Protein 1SUY (pdb70)

InterPro domains:
  IPR011006 CheY-like superfamily [SSF52172] (5-132)
  IPR011648 Circadian clock oscillator protein KaiA [SM01247] (7-282)
  IPR017944 KaiA/RbsU helical domain superfamily [G3DSA:1.10.1240.30] (167-283)
  IPR017944 KaiA/RbsU helical domain superfamily [SSF101215] (177-282)
  IPR020844 Circadian clock protein KaiA, N-terminal [PS51430] (3-163)
  IPR020856 Circadian clock oscillator protein KaiA, C-terminal [PF07688] (161-282)
  IPR020856 Circadian clock oscillator protein KaiA, C-terminal [PS51431] (173-281)

Organism: Thermosynechococcus vestitus (strain NIES-2133 / IAM M-273 / BP-1) (NCBI:txid197221)

Foldseek 3Di:
DPVPDDVVVLVVLVVVLLVLLVVLLVCLVPPPDPSVCSLVVNLVCCVVSVNDCVCLVVSLVVVLVVLVVCCVVVVNPNVSSVSSVVSSVVSCVVSVVVVVVVDDDDD/DPVPDDVVVLVVLVVVLLVLLVVLLVCLVPPPDPSVCSLVVNLVCCVVSVNDCVCLVVSLVVVLVVLVVCCVVVVNPNVSSVSSVVSSVVSCVVSVVVVVVVDDDDD/DPPCPDDPPPPDDDADDVGDDCVVVVPPVPPDDD/DPPCPDDPPPPDDDADDVGDDCVVVVPPVPPDDD

Radius of gyration: 19.34 Å; Cα contacts (8 Å, |Δi|>4): 304; chains: 4; bounding box: 56×51×42 Å

Structure (mmCIF, N/CA/C/O backbone):
data_1SUY
#
_entry.id   1SUY
#
loop_
_entity.id
_entity.type
_entity.pdbx_description
1 polymer 'circadian clock protein KaiA'
2 polymer 'circadian clock protein KaiC'
#
loop_
_atom_site.group_PDB
_atom_site.id
_atom_site.type_symbol
_atom_site.label_atom_id
_atom_site.label_alt_id
_atom_site.label_comp_id
_atom_site.label_asym_id
_atom_site.label_entity_id
_atom_site.label_seq_id
_atom_site.pdbx_PDB_ins_code
_atom_site.Cartn_x
_atom_site.Cartn_y
_atom_site.Cartn_z
_atom_site.occupancy
_atom_site.B_iso_or_equiv
_atom_site.auth_seq_id
_atom_site.auth_comp_id
_atom_site.auth_asym_id
_atom_site.auth_atom_id
_atom_site.pdbx_PDB_model_num
ATOM 1 N N . ALA A 1 1 ? -20.690 23.627 12.736 1.00 7.66 1 ALA A N 1
ATOM 2 C CA . ALA A 1 1 ? -21.630 22.849 11.888 1.00 6.96 1 ALA A CA 1
ATOM 3 C C . ALA A 1 1 ? -21.269 23.058 10.430 1.00 6.23 1 ALA A C 1
ATOM 4 O O . ALA A 1 1 ? -21.799 23.952 9.772 1.00 6.51 1 ALA A O 1
ATOM 13 N N . MET A 1 2 ? -20.381 22.216 9.925 1.00 5.46 2 MET A N 1
ATOM 14 C CA . MET A 1 2 ? -19.979 22.309 8.531 1.00 4.95 2 MET A CA 1
ATOM 15 C C . MET A 1 2 ? -21.191 22.683 7.698 1.00 4.34 2 MET A C 1
ATOM 16 O O . MET A 1 2 ? -22.310 22.308 8.039 1.00 4.39 2 MET A O 1
ATOM 30 N N . ALA A 1 3 ? -21.001 23.415 6.609 1.00 4.17 3 ALA A N 1
ATOM 31 C CA . ALA A 1 3 ? -22.158 23.776 5.811 1.00 4.01 3 ALA A CA 1
ATOM 32 C C . ALA A 1 3 ? -23.060 22.555 5.698 1.00 3.66 3 ALA A C 1
ATOM 33 O O . ALA A 1 3 ? -22.961 21.776 4.751 1.00 3.73 3 ALA A O 1
ATOM 40 N N . ARG A 1 4 ? -23.930 22.389 6.687 1.00 3.66 4 ARG A N 1
ATOM 41 C CA . ARG A 1 4 ? -24.840 21.254 6.717 1.00 3.83 4 ARG A CA 1
ATOM 42 C C . ARG A 1 4 ? -24.082 19.926 6.594 1.00 3.35 4 ARG A C 1
ATOM 43 O O . ARG A 1 4 ? -24.674 18.911 6.235 1.00 3.58 4 ARG A O 1
ATOM 64 N N . MET A 1 5 ? -22.779 19.930 6.901 1.00 3.01 5 MET A N 1
ATOM 65 C CA . MET A 1 5 ? -21.988 18.697 6.817 1.00 2.81 5 MET A CA 1
ATOM 66 C C . MET A 1 5 ? -22.188 17.855 8.079 1.00 2.37 5 MET A C 1
ATOM 67 O O . MET A 1 5 ? -21.430 17.982 9.041 1.00 2.42 5 MET A O 1
ATOM 81 N N . SER A 1 6 ? -23.195 16.984 8.073 1.00 2.10 6 SER A N 1
ATOM 82 C CA . SER A 1 6 ? -23.440 16.130 9.233 1.00 1.76 6 SER A CA 1
ATOM 83 C C . SER A 1 6 ? -22.576 14.878 9.137 1.00 1.45 6 SER A C 1
ATOM 84 O O . SER A 1 6 ? -21.975 14.610 8.098 1.00 1.52 6 SER A O 1
ATOM 92 N N . PRO A 1 7 ? -22.492 14.120 10.193 1.00 1.27 7 PRO A N 1
ATOM 93 C CA . PRO A 1 7 ? -21.668 12.882 10.215 1.00 1.11 7 PRO A CA 1
ATOM 94 C C . PRO A 1 7 ? -22.241 11.807 9.303 1.00 0.96 7 PRO A C 1
ATOM 95 O O . PRO A 1 7 ? -21.577 10.816 8.999 1.00 0.89 7 PRO A O 1
ATOM 106 N N . ALA A 1 8 ? -23.475 12.015 8.863 1.00 0.95 8 ALA A N 1
ATOM 107 C CA . ALA A 1 8 ? -24.125 11.062 7.977 1.00 0.84 8 ALA A CA 1
ATOM 108 C C . ALA A 1 8 ? -23.511 11.138 6.584 1.00 0.75 8 ALA A C 1
ATOM 109 O O . ALA A 1 8 ? -23.039 10.135 6.050 1.00 0.66 8 ALA A O 1
ATOM 116 N N . ASP A 1 9 ? -23.512 12.336 6.002 1.00 0.78 9 ASP A N 1
ATOM 117 C CA . ASP A 1 9 ? -22.944 12.519 4.672 1.00 0.73 9 ASP A CA 1
ATOM 118 C C . ASP A 1 9 ? -21.593 11.824 4.588 1.00 0.64 9 ASP A C 1
ATOM 119 O O . ASP A 1 9 ? -21.311 11.108 3.628 1.00 0.56 9 ASP A O 1
ATOM 128 N N . LYS A 1 10 ? -20.767 12.027 5.609 1.00 0.67 10 LYS A N 1
ATOM 129 C CA . LYS A 1 10 ? -19.457 11.397 5.642 1.00 0.62 10 LYS A CA 1
ATOM 130 C C . LYS A 1 10 ? -19.621 9.886 5.594 1.00 0.55 10 LYS A C 1
ATOM 131 O O . LYS A 1 10 ? -18.948 9.201 4.823 1.00 0.48 10 LYS A O 1
ATOM 150 N N . ARG A 1 11 ? -20.539 9.370 6.407 1.00 0.59 11 ARG A N 1
ATOM 151 C CA . ARG A 1 11 ? -20.794 7.940 6.420 1.00 0.55 11 ARG A CA 1
ATOM 152 C C . ARG A 1 11 ? -21.294 7.513 5.049 1.00 0.48 11 ARG A C 1
ATOM 153 O O . ARG A 1 11 ? -20.922 6.457 4.539 1.00 0.43 11 ARG A O 1
ATOM 174 N N . LYS A 1 12 ? -22.120 8.362 4.440 1.00 0.50 12 LYS A N 1
ATOM 175 C CA . LYS A 1 12 ? -22.631 8.072 3.111 1.00 0.46 12 LYS A CA 1
ATOM 176 C C . LYS A 1 12 ? -21.446 7.914 2.174 1.00 0.40 12 LYS A C 1
ATOM 177 O O . LYS A 1 12 ? -21.374 6.970 1.388 1.00 0.38 12 LYS A O 1
ATOM 196 N N . LEU A 1 13 ? -20.493 8.832 2.303 1.00 0.41 13 LEU A N 1
ATOM 197 C CA . LEU A 1 13 ? -19.283 8.774 1.503 1.00 0.37 13 LEU A CA 1
ATOM 198 C C . LEU A 1 13 ? -18.599 7.444 1.762 1.00 0.33 13 LEU A C 1
ATOM 199 O O . LEU A 1 13 ? -18.243 6.719 0.835 1.00 0.31 13 LEU A O 1
ATOM 215 N N . LEU A 1 14 ? -18.445 7.125 3.044 1.00 0.35 14 LEU A N 1
ATOM 216 C CA . LEU A 1 14 ? -17.833 5.872 3.444 1.00 0.36 14 LEU A CA 1
ATOM 217 C C . LEU A 1 14 ? -18.602 4.718 2.822 1.00 0.34 14 LEU A C 1
ATOM 218 O O . LEU A 1 14 ? -18.017 3.779 2.282 1.00 0.34 14 LEU A O 1
ATOM 234 N N . ASP A 1 15 ? -19.924 4.814 2.894 1.00 0.34 15 ASP A N 1
ATOM 235 C CA . ASP A 1 15 ? -20.793 3.795 2.329 1.00 0.33 15 ASP A CA 1
ATOM 236 C C . ASP A 1 15 ? -20.519 3.647 0.838 1.00 0.29 15 ASP A C 1
ATOM 237 O O . ASP A 1 15 ? -20.520 2.541 0.298 1.00 0.29 15 ASP A O 1
ATOM 246 N N . GLU A 1 16 ? -20.284 4.778 0.182 1.00 0.28 16 GLU A N 1
ATOM 247 C CA . GLU A 1 16 ? -20.007 4.778 -1.247 1.00 0.29 16 GLU A CA 1
ATOM 248 C C . GLU A 1 16 ? -18.558 4.377 -1.501 1.00 0.26 16 GLU A C 1
ATOM 249 O O . GLU A 1 16 ? -18.277 3.561 -2.380 1.00 0.27 16 GLU A O 1
ATOM 261 N N . LEU A 1 17 ? -17.642 4.932 -0.711 1.00 0.26 17 LEU A N 1
ATOM 262 C CA . LEU A 1 17 ? -16.234 4.598 -0.850 1.00 0.28 17 LEU A CA 1
ATOM 263 C C . LEU A 1 17 ? -16.057 3.103 -0.635 1.00 0.26 17 LEU A C 1
ATOM 264 O O . LEU A 1 17 ? -15.237 2.455 -1.285 1.00 0.27 17 LEU A O 1
ATOM 280 N N . ARG A 1 18 ? -16.857 2.567 0.280 1.00 0.26 18 ARG A N 1
ATOM 281 C CA . ARG A 1 18 ? -16.823 1.146 0.587 1.00 0.27 18 ARG A CA 1
ATOM 282 C C . ARG A 1 18 ? -17.192 0.343 -0.655 1.00 0.23 18 ARG A C 1
ATOM 283 O O . ARG A 1 18 ? -16.450 -0.542 -1.083 1.00 0.24 18 ARG A O 1
ATOM 304 N N . SER A 1 19 ? -18.343 0.671 -1.237 1.00 0.21 19 SER A N 1
ATOM 305 C CA . SER A 1 19 ? -18.806 -0.010 -2.439 1.00 0.20 19 SER A CA 1
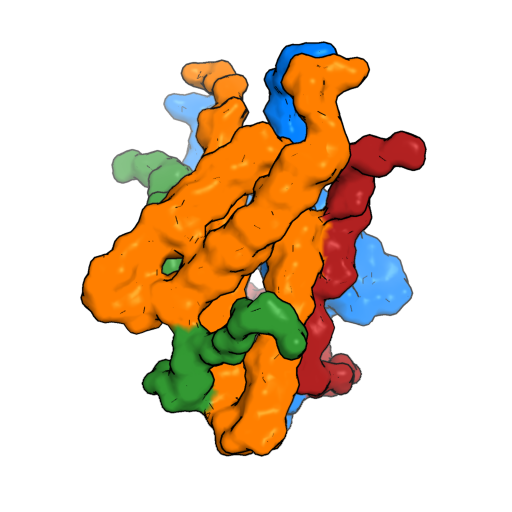ATOM 306 C C . SER A 1 19 ? -17.899 0.331 -3.615 1.00 0.19 19 SER A C 1
ATOM 307 O O . SER A 1 19 ? -17.524 -0.545 -4.395 1.00 0.19 19 SER A O 1
ATOM 315 N N . ILE A 1 20 ? -17.539 1.608 -3.733 1.00 0.21 20 ILE A N 1
ATOM 316 C CA . ILE A 1 20 ? -16.664 2.038 -4.816 1.00 0.23 20 ILE A CA 1
ATOM 317 C C . ILE A 1 20 ? -15.356 1.263 -4.754 1.00 0.23 20 ILE A C 1
ATOM 318 O O . ILE A 1 20 ? -14.936 0.660 -5.742 1.00 0.25 20 ILE A O 1
ATOM 334 N N . TYR A 1 21 ? -14.730 1.249 -3.579 1.00 0.22 21 TYR A N 1
ATOM 335 C CA . TYR A 1 21 ? -13.494 0.501 -3.409 1.00 0.24 21 TYR A CA 1
ATOM 336 C C . TYR A 1 21 ? -13.732 -0.926 -3.862 1.00 0.22 21 TYR A C 1
ATOM 337 O O . TYR A 1 21 ? -12.998 -1.475 -4.683 1.00 0.24 21 TYR A O 1
ATOM 355 N N . ARG A 1 22 ? -14.793 -1.504 -3.321 1.00 0.19 22 ARG A N 1
ATOM 356 C CA . ARG A 1 22 ? -15.184 -2.862 -3.657 1.00 0.18 22 ARG A CA 1
ATOM 357 C C . ARG A 1 22 ? -15.303 -3.020 -5.171 1.00 0.18 22 ARG A C 1
ATOM 358 O O . ARG A 1 22 ? -14.741 -3.947 -5.756 1.00 0.20 22 ARG A O 1
ATOM 379 N N . THR A 1 23 ? -16.037 -2.105 -5.797 1.00 0.18 23 THR A N 1
ATOM 380 C CA . THR A 1 23 ? -16.225 -2.143 -7.244 1.00 0.19 23 THR A CA 1
ATOM 381 C C . THR A 1 23 ? -14.876 -2.142 -7.955 1.00 0.21 23 THR A C 1
ATOM 382 O O . THR A 1 23 ? -14.679 -2.865 -8.932 1.00 0.22 23 THR A O 1
ATOM 393 N N . ILE A 1 24 ? -13.952 -1.328 -7.458 1.00 0.22 24 ILE A N 1
ATOM 394 C CA . ILE A 1 24 ? -12.624 -1.243 -8.053 1.00 0.25 24 ILE A CA 1
ATOM 395 C C . ILE A 1 24 ? -11.983 -2.626 -8.110 1.00 0.27 24 ILE A C 1
ATOM 396 O O . ILE A 1 24 ? -11.323 -2.980 -9.087 1.00 0.30 24 ILE A O 1
ATOM 412 N N . VAL A 1 25 ? -12.181 -3.399 -7.047 1.00 0.26 25 VAL A N 1
ATOM 413 C CA . VAL A 1 25 ? -11.620 -4.742 -6.965 1.00 0.28 25 VAL A CA 1
ATOM 414 C C . VAL A 1 25 ? -12.256 -5.668 -7.998 1.00 0.28 25 VAL A C 1
ATOM 415 O O . VAL A 1 25 ? -11.557 -6.367 -8.732 1.00 0.29 25 VAL A O 1
ATOM 428 N N . LEU A 1 26 ? -13.583 -5.678 -8.039 1.00 0.27 26 LEU A N 1
ATOM 429 C CA . LEU A 1 26 ? -14.306 -6.531 -8.972 1.00 0.29 26 LEU A CA 1
ATOM 430 C C . LEU A 1 26 ? -13.916 -6.227 -10.417 1.00 0.28 26 LEU A C 1
ATOM 431 O O . LEU A 1 26 ? -13.810 -7.134 -11.242 1.00 0.30 26 LEU A O 1
ATOM 447 N N . GLU A 1 27 ? -13.721 -4.948 -10.721 1.00 0.28 27 GLU A N 1
ATOM 448 C CA . GLU A 1 27 ? -13.367 -4.543 -12.073 1.00 0.29 27 GLU A CA 1
ATOM 449 C C . GLU A 1 27 ? -11.856 -4.565 -12.288 1.00 0.30 27 GLU A 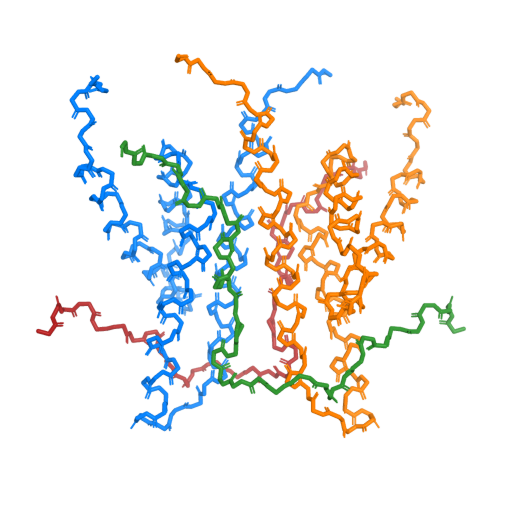C 1
ATOM 450 O O . GLU A 1 27 ? -11.383 -4.379 -13.408 1.00 0.31 27 GLU A O 1
ATOM 462 N N . TYR A 1 28 ? -11.102 -4.796 -11.220 1.00 0.31 28 TYR A N 1
ATOM 463 C CA . TYR A 1 28 ? -9.650 -4.839 -11.336 1.00 0.34 28 TYR A CA 1
ATOM 464 C C . TYR A 1 28 ? -9.239 -5.786 -12.457 1.00 0.36 28 TYR A C 1
ATOM 465 O O . TYR A 1 28 ? -8.226 -5.576 -13.123 1.00 0.39 28 TYR A O 1
ATOM 483 N N . PHE A 1 29 ? -10.033 -6.833 -12.655 1.00 0.36 29 PHE A N 1
ATOM 484 C CA . PHE A 1 29 ? -9.749 -7.811 -13.689 1.00 0.40 29 PHE A CA 1
ATOM 485 C C . PHE A 1 29 ? -10.729 -7.667 -14.849 1.00 0.41 29 PHE A C 1
ATOM 486 O O . PHE A 1 29 ? -10.874 -8.575 -15.667 1.00 0.47 29 PHE A O 1
ATOM 503 N N . ASN A 1 30 ? -11.400 -6.522 -14.912 1.00 0.37 30 ASN A N 1
ATOM 504 C CA . ASN A 1 30 ? -12.365 -6.272 -15.976 1.00 0.39 30 ASN A CA 1
ATOM 505 C C . ASN A 1 30 ? -11.691 -6.344 -17.342 1.00 0.42 30 ASN A C 1
ATOM 506 O O . ASN A 1 30 ? -10.505 -6.041 -17.477 1.00 0.46 30 ASN A O 1
ATOM 517 N N . THR A 1 31 ? -12.454 -6.749 -18.352 1.00 0.48 31 THR A N 1
ATOM 518 C CA . THR A 1 31 ? -11.920 -6.859 -19.704 1.00 0.54 31 THR A CA 1
ATOM 519 C C . THR A 1 31 ? -12.119 -5.558 -20.472 1.00 0.52 31 THR A C 1
ATOM 520 O O . THR A 1 31 ? -11.383 -5.265 -21.414 1.00 0.58 31 THR A O 1
ATOM 531 N N . ASP A 1 32 ? -13.119 -4.781 -20.069 1.00 0.51 32 ASP A N 1
ATOM 532 C CA . ASP A 1 32 ? -13.399 -3.516 -20.737 1.00 0.56 32 ASP A CA 1
ATOM 533 C C . ASP A 1 32 ? -13.721 -2.421 -19.723 1.00 0.48 32 ASP A C 1
ATOM 534 O O . ASP A 1 32 ? -13.763 -1.240 -20.066 1.00 0.61 32 ASP A O 1
ATOM 543 N N . ALA A 1 33 ? -13.953 -2.819 -18.476 1.00 0.47 33 ALA A N 1
ATOM 544 C CA . ALA A 1 33 ? -14.275 -1.856 -17.427 1.00 0.45 33 ALA A CA 1
ATOM 545 C C . ALA A 1 33 ? -13.089 -0.937 -17.152 1.00 0.55 33 ALA A C 1
ATOM 546 O O . ALA A 1 33 ? -11.980 -1.401 -16.888 1.00 1.17 33 ALA A O 1
ATOM 553 N N . LYS A 1 34 ? -13.334 0.368 -17.208 1.00 0.47 34 LYS A N 1
ATOM 554 C CA . LYS A 1 34 ? -12.281 1.345 -16.956 1.00 0.42 34 LYS A CA 1
ATOM 555 C C . LYS A 1 34 ? -12.097 1.541 -15.455 1.00 0.38 34 LYS A C 1
ATOM 556 O O . LYS A 1 34 ? -12.461 2.581 -14.906 1.00 0.42 34 LYS A O 1
ATOM 575 N N . VAL A 1 35 ? -11.540 0.530 -14.797 1.00 0.35 35 VAL A N 1
ATOM 576 C CA . VAL A 1 35 ? -11.323 0.594 -13.357 1.00 0.32 35 VAL A CA 1
ATOM 577 C C . VAL A 1 35 ? -10.865 1.990 -12.957 1.00 0.30 35 VAL A C 1
ATOM 578 O O . VAL A 1 35 ? -1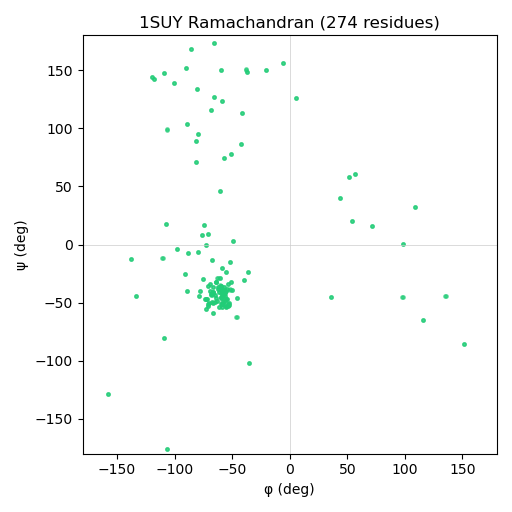1.151 2.458 -11.856 1.00 0.29 35 VAL A O 1
ATOM 591 N N . ASN A 1 36 ? -10.155 2.651 -13.864 1.00 0.33 36 ASN A N 1
ATOM 592 C CA . ASN A 1 36 ? -9.665 3.995 -13.597 1.00 0.33 36 ASN A CA 1
ATOM 593 C C . ASN A 1 36 ? -10.805 4.873 -13.097 1.00 0.30 36 ASN A C 1
ATOM 594 O O . ASN A 1 36 ? -10.625 5.687 -12.191 1.00 0.29 36 ASN A O 1
ATOM 605 N N . GLU A 1 37 ? -11.985 4.687 -13.682 1.00 0.30 37 GLU A N 1
ATOM 606 C CA . GLU A 1 37 ? -13.152 5.455 -13.272 1.00 0.29 37 GLU A CA 1
ATOM 607 C C . GLU A 1 37 ? -13.476 5.148 -11.816 1.00 0.26 37 GLU A C 1
ATOM 608 O O . GLU A 1 37 ? -13.874 6.030 -11.056 1.00 0.26 37 GLU A O 1
ATOM 620 N N . ARG A 1 38 ? -13.277 3.891 -11.433 1.00 0.25 38 ARG A N 1
ATOM 621 C CA . ARG A 1 38 ? -13.525 3.471 -10.060 1.00 0.24 38 ARG A CA 1
ATOM 622 C C . ARG A 1 38 ? -12.450 4.051 -9.153 1.00 0.24 38 ARG A C 1
ATOM 623 O O . ARG A 1 38 ? -12.742 4.617 -8.100 1.00 0.25 38 ARG A O 1
ATOM 644 N N . ILE A 1 39 ? -11.203 3.912 -9.586 1.00 0.24 39 ILE A N 1
ATOM 645 C CA . ILE A 1 39 ? -10.070 4.427 -8.832 1.00 0.25 39 ILE A CA 1
ATOM 646 C C . ILE A 1 39 ? -10.107 5.949 -8.811 1.00 0.26 39 ILE A C 1
ATOM 647 O O . ILE A 1 39 ? -9.774 6.575 -7.804 1.00 0.26 39 ILE A O 1
ATOM 663 N N . ASP A 1 40 ? -10.532 6.537 -9.923 1.00 0.27 40 ASP A N 1
ATOM 664 C CA . ASP A 1 40 ? -10.631 7.987 -10.016 1.00 0.29 40 ASP A CA 1
ATOM 665 C C . ASP A 1 40 ? -11.753 8.485 -9.112 1.00 0.29 40 ASP A C 1
ATOM 666 O O . ASP A 1 40 ? -11.620 9.509 -8.443 1.00 0.30 40 ASP A O 1
ATOM 675 N N . GLU A 1 41 ? -12.857 7.741 -9.091 1.00 0.28 41 GLU A N 1
ATOM 676 C CA . GLU A 1 41 ? -13.996 8.104 -8.256 1.00 0.28 41 GLU A CA 1
ATOM 677 C C . GLU A 1 41 ? -13.609 8.012 -6.786 1.00 0.27 41 GLU A C 1
ATOM 678 O O . GLU A 1 41 ? -13.839 8.940 -6.011 1.00 0.29 41 GLU A O 1
ATOM 690 N N . PHE A 1 42 ? -13.009 6.885 -6.414 1.00 0.25 42 PHE A N 1
ATOM 691 C CA . PHE A 1 42 ? -12.578 6.676 -5.038 1.00 0.25 42 PHE A CA 1
ATOM 692 C C . PHE A 1 42 ? -11.512 7.700 -4.668 1.00 0.26 42 PHE A C 1
ATOM 693 O O . PHE A 1 42 ? -11.590 8.347 -3.624 1.00 0.27 42 PHE A O 1
ATOM 710 N N . VAL A 1 43 ? -10.518 7.840 -5.538 1.00 0.26 43 VAL A N 1
ATOM 711 C CA . VAL A 1 43 ? -9.434 8.790 -5.306 1.00 0.28 43 VAL A CA 1
ATOM 712 C C . VAL A 1 43 ? -9.980 10.200 -5.091 1.00 0.29 43 VAL A C 1
ATOM 713 O O . VAL A 1 43 ? -9.662 10.857 -4.100 1.00 0.31 43 VAL A O 1
ATOM 726 N N . SER A 1 44 ? -10.791 10.661 -6.037 1.00 0.30 44 SER A N 1
ATOM 727 C CA . SER A 1 44 ? -11.368 12.000 -5.962 1.00 0.34 44 SER A CA 1
ATOM 728 C C . SER A 1 44 ? -12.125 12.210 -4.653 1.00 0.32 44 SER A C 1
ATOM 729 O O . SER A 1 44 ? -11.885 13.182 -3.937 1.00 0.34 44 SER A O 1
ATOM 737 N N . LYS A 1 45 ? -13.051 11.306 -4.353 1.00 0.31 45 LYS A N 1
ATOM 738 C CA . LYS A 1 45 ? -13.847 11.419 -3.135 1.00 0.31 45 LYS A CA 1
ATOM 739 C C . LYS A 1 45 ? -12.978 11.272 -1.888 1.00 0.30 45 LYS A C 1
ATOM 740 O O . LYS A 1 45 ? -13.132 12.025 -0.927 1.00 0.32 45 LYS A O 1
ATOM 759 N N . ALA A 1 46 ? -12.067 10.304 -1.905 1.00 0.29 46 ALA A N 1
ATOM 760 C CA . ALA A 1 46 ? -11.189 10.085 -0.760 1.00 0.31 46 ALA A CA 1
ATOM 761 C C . ALA A 1 46 ? -10.460 11.376 -0.402 1.00 0.30 46 ALA A C 1
ATOM 762 O O . ALA A 1 46 ? -10.397 11.764 0.765 1.00 0.35 46 ALA A O 1
ATOM 769 N N . PHE A 1 47 ? -9.920 12.039 -1.417 1.00 0.28 47 PHE A N 1
ATOM 770 C CA . PHE A 1 47 ? -9.205 13.292 -1.210 1.00 0.31 47 PHE A CA 1
ATOM 771 C C . PHE A 1 47 ? -10.168 14.370 -0.731 1.00 0.32 47 PHE A C 1
ATOM 772 O O . PHE A 1 47 ? -9.996 14.947 0.344 1.00 0.36 47 PHE A O 1
ATOM 789 N N . PHE A 1 48 ? -11.177 14.633 -1.548 1.00 0.32 48 PHE A N 1
ATOM 790 C CA . PHE A 1 48 ? -12.179 15.644 -1.231 1.00 0.36 48 PHE A CA 1
ATOM 791 C C . PHE A 1 48 ? -12.830 15.375 0.125 1.00 0.35 48 PHE A C 1
ATOM 792 O O . PHE A 1 48 ? -12.983 16.286 0.940 1.00 0.41 48 PHE A O 1
ATOM 809 N N . ALA A 1 49 ? -13.224 14.127 0.356 1.00 0.32 49 ALA A N 1
ATOM 810 C CA . ALA A 1 49 ? -13.871 13.761 1.613 1.00 0.36 49 ALA A CA 1
ATOM 811 C C . ALA A 1 49 ? -12.862 13.705 2.756 1.00 0.40 49 ALA A C 1
ATOM 812 O O . ALA A 1 49 ? -13.141 13.137 3.812 1.00 0.47 49 ALA A O 1
ATOM 819 N N . ASP A 1 50 ? -11.693 14.299 2.545 1.00 0.41 50 ASP A N 1
ATOM 820 C CA . ASP A 1 50 ? -10.660 14.307 3.574 1.00 0.49 50 ASP A CA 1
ATOM 821 C C . ASP A 1 50 ? -10.532 12.929 4.215 1.00 0.46 50 ASP A C 1
ATOM 822 O O . ASP A 1 50 ? -10.361 12.812 5.428 1.00 0.57 50 ASP A O 1
ATOM 831 N N . ILE A 1 51 ? -10.616 11.889 3.393 1.00 0.34 51 ILE A N 1
ATOM 832 C CA . ILE A 1 51 ? -10.510 10.523 3.891 1.00 0.34 51 ILE A CA 1
ATOM 833 C C . ILE A 1 51 ? -9.050 10.140 4.097 1.00 0.33 51 ILE A C 1
ATOM 834 O O . ILE A 1 51 ? -8.207 10.377 3.231 1.00 0.53 51 ILE A O 1
ATOM 850 N N . SER A 1 52 ? -8.758 9.544 5.247 1.00 0.29 52 SER A N 1
ATOM 851 C CA . SER A 1 52 ? -7.396 9.130 5.555 1.00 0.29 52 SER A CA 1
ATOM 852 C C . SER A 1 52 ? -7.153 7.706 5.069 1.00 0.26 52 SER A C 1
ATOM 853 O O . SER A 1 52 ? -8.081 6.902 4.986 1.00 0.25 52 SER A O 1
ATOM 861 N N . VAL A 1 53 ? -5.902 7.402 4.749 1.00 0.26 53 VAL A N 1
ATOM 862 C CA . VAL A 1 53 ? -5.551 6.070 4.273 1.00 0.24 53 VAL A CA 1
ATOM 863 C C . VAL A 1 53 ? -6.005 5.010 5.273 1.00 0.23 53 VAL A C 1
ATOM 864 O O . VAL A 1 53 ? -6.207 3.850 4.914 1.00 0.23 53 VAL A O 1
ATOM 877 N N . SER A 1 54 ? -6.165 5.418 6.529 1.00 0.26 54 SER A N 1
ATOM 878 C CA . SER A 1 54 ? -6.597 4.497 7.576 1.00 0.29 54 SER A CA 1
ATOM 879 C C . SER A 1 54 ? -7.780 3.659 7.099 1.00 0.24 54 SER A C 1
ATOM 880 O O . SER A 1 54 ? -7.685 2.435 7.005 1.00 0.23 54 SER A O 1
ATOM 888 N N . GLN A 1 55 ? -8.894 4.322 6.798 1.00 0.24 55 GLN A N 1
ATOM 889 C CA . GLN A 1 55 ? -10.080 3.617 6.332 1.00 0.22 55 GLN A CA 1
ATOM 890 C C . GLN A 1 55 ? -9.756 2.796 5.092 1.00 0.20 55 GLN A C 1
ATOM 891 O O . GLN A 1 55 ? -10.178 1.648 4.971 1.00 0.19 55 GLN A O 1
ATOM 905 N N . VAL A 1 56 ? -8.988 3.380 4.182 1.00 0.21 56 VAL A N 1
ATOM 906 C CA . VAL A 1 56 ? -8.602 2.668 2.974 1.00 0.21 56 VAL A CA 1
ATOM 907 C C . VAL A 1 56 ? -7.859 1.397 3.366 1.00 0.20 56 VAL A C 1
ATOM 908 O O . VAL A 1 56 ? -8.072 0.328 2.791 1.00 0.20 56 VAL A O 1
ATOM 921 N N . LEU A 1 57 ? -6.997 1.530 4.369 1.00 0.21 57 LEU A N 1
ATOM 922 C CA . LEU A 1 57 ? -6.223 0.401 4.867 1.00 0.21 57 LEU A CA 1
ATOM 923 C C . LEU A 1 57 ? -7.118 -0.547 5.661 1.00 0.20 57 LEU A C 1
ATOM 924 O O . LEU A 1 57 ? -7.076 -1.766 5.474 1.00 0.21 57 LEU A O 1
ATOM 940 N N . GLU A 1 58 ? -7.924 0.021 6.554 1.00 0.20 58 GLU A N 1
ATOM 941 C CA . GLU A 1 58 ? -8.818 -0.782 7.381 1.00 0.21 58 GLU A CA 1
ATOM 942 C C . GLU A 1 58 ? -9.949 -1.384 6.549 1.00 0.20 58 GLU A C 1
ATOM 943 O O . GLU A 1 58 ? -10.202 -2.587 6.617 1.00 0.21 58 GLU A O 1
ATOM 955 N N . ILE A 1 59 ? -10.629 -0.548 5.766 1.00 0.20 59 ILE A N 1
ATOM 956 C CA . ILE A 1 59 ? -11.727 -1.034 4.936 1.00 0.20 59 ILE A CA 1
ATOM 957 C C . ILE A 1 59 ? -11.245 -2.183 4.057 1.00 0.21 59 ILE A C 1
ATOM 958 O O . ILE A 1 59 ? -11.969 -3.152 3.830 1.00 0.22 59 ILE A O 1
ATOM 974 N N . HIS A 1 60 ? -10.015 -2.065 3.567 1.00 0.23 60 HIS A N 1
ATOM 975 C CA . HIS A 1 60 ? -9.437 -3.096 2.714 1.00 0.25 60 HIS A CA 1
ATOM 976 C C . HIS A 1 60 ? -9.386 -4.441 3.438 1.00 0.24 60 HIS A C 1
ATOM 977 O O . HIS A 1 60 ? -9.830 -5.459 2.908 1.00 0.25 60 HIS A O 1
ATOM 992 N N . VAL A 1 61 ? -8.828 -4.437 4.646 1.00 0.23 61 VAL A N 1
ATOM 993 C CA . VAL A 1 61 ? -8.707 -5.666 5.431 1.00 0.23 61 VAL A CA 1
ATOM 994 C C . VAL A 1 61 ? -10.052 -6.380 5.571 1.00 0.22 61 VAL A C 1
ATOM 995 O O . VAL A 1 61 ? -10.155 -7.578 5.309 1.00 0.24 61 VAL A O 1
ATOM 1008 N N . GLU A 1 62 ? -11.072 -5.647 6.006 1.00 0.23 62 GLU A N 1
ATOM 1009 C CA . GLU A 1 62 ? -12.395 -6.236 6.200 1.00 0.24 62 GLU A CA 1
ATOM 1010 C C . GLU A 1 62 ? -12.885 -6.944 4.939 1.00 0.23 62 GLU A C 1
ATOM 1011 O O . GLU A 1 62 ? -13.272 -8.114 4.986 1.00 0.24 62 GLU A O 1
ATOM 1023 N N . LEU A 1 63 ? -12.866 -6.241 3.813 1.00 0.25 63 LEU A N 1
ATOM 1024 C CA . LEU A 1 63 ? -13.314 -6.839 2.560 1.00 0.27 63 LEU A CA 1
ATOM 1025 C C . LEU A 1 63 ? -12.442 -8.037 2.212 1.00 0.28 63 LEU A C 1
ATOM 1026 O O . LEU A 1 63 ? -12.940 -9.070 1.764 1.00 0.28 63 LEU A O 1
ATOM 1042 N N . MET A 1 64 ? -11.138 -7.899 2.433 1.00 0.34 64 MET A N 1
ATOM 1043 C CA . MET A 1 64 ? -10.214 -8.988 2.149 1.00 0.40 64 MET A CA 1
ATOM 1044 C C . MET A 1 64 ? -10.627 -10.224 2.935 1.00 0.37 64 MET A C 1
ATOM 1045 O O . MET A 1 64 ? -10.605 -11.341 2.417 1.00 0.39 64 MET A O 1
ATOM 1059 N N . ASP A 1 65 ? -11.024 -10.011 4.185 1.00 0.35 65 ASP A N 1
ATOM 1060 C CA . ASP A 1 65 ? -11.466 -11.109 5.032 1.00 0.39 65 ASP A CA 1
ATOM 1061 C C . ASP A 1 65 ? -12.710 -11.748 4.426 1.00 0.34 65 ASP A C 1
ATOM 1062 O O . ASP A 1 65 ? -12.967 -12.938 4.609 1.00 0.37 65 ASP A O 1
ATOM 1071 N N . THR A 1 66 ? -13.474 -10.937 3.701 1.00 0.29 66 THR A N 1
ATOM 1072 C CA . THR A 1 66 ? -14.694 -11.412 3.059 1.00 0.30 66 THR A CA 1
ATOM 1073 C C . THR A 1 66 ? -14.369 -12.415 1.955 1.00 0.30 66 THR A C 1
ATOM 1074 O O . THR A 1 66 ? -15.056 -13.426 1.799 1.00 0.34 66 THR A O 1
ATOM 1085 N N . PHE A 1 67 ? -13.322 -12.127 1.188 1.00 0.31 67 PHE A N 1
ATOM 1086 C CA . PHE A 1 67 ? -12.921 -13.009 0.097 1.00 0.34 67 PHE A CA 1
ATOM 1087 C C . PHE A 1 67 ? -12.263 -14.275 0.635 1.00 0.34 67 PHE A C 1
ATOM 1088 O O . PHE A 1 67 ? -12.587 -15.382 0.206 1.00 0.37 67 PHE A O 1
ATOM 1105 N N . SER A 1 68 ? -11.343 -14.108 1.579 1.00 0.35 68 SER A N 1
ATOM 1106 C CA . SER A 1 68 ? -10.655 -15.253 2.166 1.00 0.40 68 SER A CA 1
ATOM 1107 C C . SER A 1 68 ? -11.663 -16.215 2.780 1.00 0.41 68 SER A C 1
ATOM 1108 O O . SER A 1 68 ? -11.536 -17.433 2.654 1.00 0.46 68 SER A O 1
ATOM 1116 N N . LYS A 1 69 ? -12.663 -15.654 3.445 1.00 0.42 69 LYS A N 1
ATOM 1117 C CA . LYS A 1 69 ? -13.695 -16.458 4.082 1.00 0.48 69 LYS A CA 1
ATOM 1118 C C . LYS A 1 69 ? -14.422 -17.316 3.051 1.00 0.45 69 LYS A C 1
ATOM 1119 O O . LYS A 1 69 ? -14.569 -18.525 3.228 1.00 0.49 69 LYS A O 1
ATOM 1138 N N . GLN A 1 70 ? -14.877 -16.682 1.975 1.00 0.43 70 GLN A N 1
ATOM 1139 C CA . GLN A 1 70 ? -15.590 -17.398 0.924 1.00 0.47 70 GLN A CA 1
ATOM 1140 C C . GLN A 1 70 ? -14.706 -18.486 0.319 1.00 0.45 70 GLN A C 1
ATOM 1141 O O . GLN A 1 70 ? -15.150 -19.616 0.115 1.00 0.50 70 GLN A O 1
ATOM 1155 N N . LEU A 1 71 ? -13.454 -18.142 0.038 1.00 0.41 71 LEU A N 1
ATOM 1156 C CA . LEU A 1 71 ? -12.521 -19.104 -0.540 1.00 0.47 71 LEU A CA 1
ATOM 1157 C C . LEU A 1 71 ? -12.495 -20.390 0.280 1.00 0.54 71 LEU A C 1
ATOM 1158 O O . LEU A 1 71 ? -12.408 -21.487 -0.272 1.00 0.64 71 LEU A O 1
ATOM 1174 N N . LYS A 1 72 ? -12.568 -20.249 1.600 1.00 0.54 72 LYS A N 1
ATOM 1175 C CA . LYS A 1 72 ? -12.547 -21.410 2.482 1.00 0.65 72 LYS A CA 1
ATOM 1176 C C . LYS A 1 72 ? -13.853 -22.191 2.375 1.00 0.69 72 LYS A C 1
ATOM 1177 O O . LYS A 1 72 ? -13.847 -23.399 2.139 1.00 0.80 72 LYS A O 1
ATOM 1196 N N . LEU A 1 73 ? -14.969 -21.494 2.554 1.00 0.64 73 LEU A N 1
ATOM 1197 C CA . LEU A 1 73 ? -16.277 -22.128 2.480 1.00 0.73 73 LEU A CA 1
ATOM 1198 C C . LEU A 1 73 ? -16.539 -22.674 1.080 1.00 0.75 73 LEU A C 1
ATOM 1199 O O . LEU A 1 73 ? -17.221 -23.686 0.917 1.00 0.85 73 LEU A O 1
ATOM 1215 N N . GLU A 1 74 ? -15.998 -21.998 0.072 1.00 0.68 74 GLU A N 1
ATOM 1216 C CA . GLU A 1 74 ? -16.185 -22.427 -1.309 1.00 0.73 74 GLU A CA 1
ATOM 1217 C C . GLU A 1 74 ? -14.985 -23.233 -1.793 1.00 0.74 74 GLU A C 1
ATOM 1218 O O . GLU A 1 74 ? -14.982 -23.745 -2.911 1.00 0.85 74 GLU A O 1
ATOM 1230 N N . GLY A 1 75 ? -13.963 -23.337 -0.948 1.00 0.70 75 GLY A N 1
ATOM 1231 C CA . GLY A 1 75 ? -12.762 -24.079 -1.314 1.00 0.75 75 GLY A CA 1
ATOM 1232 C C . GLY A 1 75 ? -12.236 -23.606 -2.664 1.00 0.65 75 GLY A C 1
ATOM 1233 O O . GLY A 1 75 ? -12.116 -24.391 -3.604 1.00 0.65 75 GLY A O 1
ATOM 1237 N N . ARG A 1 76 ? -11.940 -22.315 -2.757 1.00 0.60 76 ARG A N 1
ATOM 1238 C CA . ARG A 1 76 ? -11.444 -21.741 -4.004 1.00 0.54 76 ARG A CA 1
ATOM 1239 C C . ARG A 1 76 ? -10.043 -21.162 -3.827 1.00 0.53 76 ARG A C 1
ATOM 1240 O O . ARG A 1 76 ? -9.730 -20.581 -2.789 1.00 0.66 76 ARG A O 1
ATOM 1261 N N . SER A 1 77 ? -9.204 -21.314 -4.851 1.00 0.53 77 SER A N 1
ATOM 1262 C CA . SER A 1 77 ? -7.847 -20.786 -4.784 1.00 0.60 77 SER A CA 1
ATOM 1263 C C . SER A 1 77 ? -7.864 -19.406 -4.144 1.00 0.71 77 SER A C 1
ATOM 1264 O O . SER A 1 77 ? -8.413 -18.459 -4.706 1.00 1.42 77 SER A O 1
ATOM 1272 N N . GLU A 1 78 ? -7.272 -19.298 -2.962 1.00 0.46 78 GLU A N 1
ATOM 1273 C CA . GLU A 1 78 ? -7.241 -18.024 -2.257 1.00 0.46 78 GLU A CA 1
ATOM 1274 C C . GLU A 1 78 ? -6.151 -17.123 -2.824 1.00 0.48 78 GLU A C 1
ATOM 1275 O O . GLU A 1 78 ? -6.037 -15.956 -2.449 1.00 0.56 78 GLU A O 1
ATOM 1287 N N . ASP A 1 79 ? -5.355 -17.671 -3.735 1.00 0.55 79 ASP A N 1
ATOM 1288 C CA . ASP A 1 79 ? -4.277 -16.910 -4.356 1.00 0.65 79 ASP A CA 1
ATOM 1289 C C . ASP A 1 79 ? -4.814 -15.616 -4.962 1.00 0.57 79 ASP A C 1
ATOM 1290 O O . ASP A 1 79 ? -4.133 -14.590 -4.962 1.00 0.65 79 ASP A O 1
ATOM 1299 N N . ILE A 1 80 ? -6.038 -15.672 -5.477 1.00 0.48 80 ILE A N 1
ATOM 1300 C CA . ILE A 1 80 ? -6.658 -14.499 -6.084 1.00 0.48 80 ILE A CA 1
ATOM 1301 C C . ILE A 1 80 ? -6.608 -13.306 -5.132 1.00 0.42 80 ILE A C 1
ATOM 1302 O O . ILE A 1 80 ? -6.824 -12.165 -5.540 1.00 0.44 80 ILE A O 1
ATOM 1318 N N . LEU A 1 81 ? -6.325 -13.579 -3.863 1.00 0.39 81 LEU A N 1
ATOM 1319 C CA . LEU A 1 81 ? -6.254 -12.522 -2.858 1.00 0.39 81 LEU A CA 1
ATOM 1320 C C . LEU A 1 81 ? -5.193 -11.486 -3.226 1.00 0.41 81 LEU A C 1
ATOM 1321 O O . LEU A 1 81 ? -5.219 -10.358 -2.732 1.00 0.44 81 LEU A O 1
ATOM 1337 N N . LEU A 1 82 ? -4.259 -11.874 -4.089 1.00 0.49 82 LEU A N 1
ATOM 1338 C CA . LEU A 1 82 ? -3.191 -10.970 -4.509 1.00 0.56 82 LEU A CA 1
ATOM 1339 C C . LEU A 1 82 ? -3.764 -9.736 -5.196 1.00 0.48 82 LEU A C 1
ATOM 1340 O O . LEU A 1 82 ? -3.169 -8.657 -5.158 1.00 0.46 82 LEU A O 1
ATOM 1356 N N . ASP A 1 83 ? -4.923 -9.902 -5.822 1.00 0.51 83 ASP A N 1
ATOM 1357 C CA . ASP A 1 83 ? -5.571 -8.795 -6.514 1.00 0.54 83 ASP A CA 1
ATOM 1358 C C . ASP A 1 83 ? -5.857 -7.655 -5.543 1.00 0.44 83 ASP A C 1
ATOM 1359 O O . ASP A 1 83 ? -5.590 -6.493 -5.843 1.00 0.49 83 ASP A O 1
ATOM 1368 N N . TYR A 1 84 ? -6.399 -7.998 -4.379 1.00 0.36 84 TYR A N 1
ATOM 1369 C CA . TYR A 1 84 ? -6.716 -6.993 -3.372 1.00 0.37 84 TYR A CA 1
ATOM 1370 C C . TYR A 1 84 ? -5.458 -6.230 -2.977 1.00 0.34 84 TYR A C 1
ATOM 1371 O O . TYR A 1 84 ? -5.495 -5.011 -2.784 1.00 0.37 84 TYR A O 1
ATOM 1389 N N . ARG A 1 85 ? -4.341 -6.948 -2.871 1.00 0.34 85 ARG A N 1
ATOM 1390 C CA . ARG A 1 85 ? -3.083 -6.314 -2.513 1.00 0.38 85 ARG A CA 1
ATOM 1391 C C . ARG A 1 85 ? -2.657 -5.369 -3.635 1.00 0.35 85 ARG A C 1
ATOM 1392 O O . ARG A 1 85 ? -2.208 -4.252 -3.380 1.00 0.38 85 ARG A O 1
ATOM 1413 N N . LEU A 1 86 ? -2.824 -5.820 -4.877 1.00 0.32 86 LEU A N 1
ATOM 1414 C CA . LEU A 1 86 ? -2.480 -5.000 -6.027 1.00 0.34 86 LEU A CA 1
ATOM 1415 C C . LEU A 1 86 ? -3.455 -3.832 -6.130 1.00 0.30 86 LEU A C 1
ATOM 1416 O O . LEU A 1 86 ? -3.095 -2.733 -6.549 1.00 0.31 86 LEU A O 1
ATOM 1432 N N . THR A 1 87 ? -4.698 -4.092 -5.736 1.00 0.28 87 THR A N 1
ATOM 1433 C CA . THR A 1 87 ? -5.742 -3.077 -5.769 1.00 0.26 87 THR A CA 1
ATOM 1434 C C . THR A 1 87 ? -5.588 -2.123 -4.586 1.00 0.21 87 THR A C 1
ATOM 1435 O O . THR A 1 87 ? -5.764 -0.912 -4.721 1.00 0.23 87 THR A O 1
ATOM 1446 N N . LEU A 1 88 ? -5.255 -2.686 -3.429 1.00 0.19 88 LEU A N 1
ATOM 1447 C CA . LEU A 1 88 ? -5.071 -1.893 -2.219 1.00 0.17 88 LEU A CA 1
ATOM 1448 C C . LEU A 1 88 ? -3.844 -0.994 -2.343 1.00 0.15 88 LEU A C 1
ATOM 1449 O O . LEU A 1 88 ? -3.910 0.203 -2.065 1.00 0.17 88 LEU A O 1
ATOM 1465 N N . ILE A 1 89 ? -2.726 -1.582 -2.758 1.00 0.15 89 ILE A N 1
ATOM 1466 C CA . ILE A 1 89 ? -1.491 -0.826 -2.912 1.00 0.16 89 ILE A CA 1
ATOM 1467 C C . ILE A 1 89 ? -1.615 0.165 -4.066 1.00 0.15 89 ILE A C 1
ATOM 1468 O O . ILE A 1 89 ? -1.190 1.316 -3.959 1.00 0.18 89 ILE A O 1
ATOM 1484 N N . ASP A 1 90 ? -2.199 -0.291 -5.169 1.00 0.14 90 ASP A N 1
ATOM 1485 C CA . ASP A 1 90 ? -2.373 0.563 -6.339 1.00 0.16 90 ASP A CA 1
ATOM 1486 C C . ASP A 1 90 ? -3.308 1.726 -6.019 1.00 0.15 90 ASP A C 1
ATOM 1487 O O . ASP A 1 90 ? -3.026 2.874 -6.361 1.00 0.17 90 ASP A O 1
ATOM 1496 N N . VAL A 1 91 ? -4.422 1.420 -5.361 1.00 0.14 91 VAL A N 1
ATOM 1497 C CA . VAL A 1 91 ? -5.391 2.449 -5.000 1.00 0.16 91 VAL A CA 1
ATOM 1498 C C . VAL A 1 91 ? -4.739 3.512 -4.121 1.00 0.15 91 VAL A C 1
ATOM 1499 O O . VAL A 1 91 ? -4.796 4.702 -4.425 1.00 0.17 91 VAL A O 1
ATOM 1512 N N . ILE A 1 92 ? -4.121 3.071 -3.030 1.00 0.14 92 ILE A N 1
ATOM 1513 C CA . ILE A 1 92 ? -3.462 3.992 -2.112 1.00 0.16 92 ILE A CA 1
ATOM 1514 C C . ILE A 1 92 ? -2.398 4.810 -2.841 1.00 0.15 92 ILE A C 1
ATOM 1515 O O . ILE A 1 92 ? -2.277 6.017 -2.634 1.00 0.19 92 ILE A O 1
ATOM 1531 N N . ALA A 1 93 ? -1.627 4.138 -3.690 1.00 0.15 93 ALA A N 1
ATOM 1532 C CA . ALA A 1 93 ? -0.567 4.801 -4.444 1.00 0.16 93 ALA A CA 1
ATOM 1533 C C . ALA A 1 93 ? -1.139 5.835 -5.412 1.00 0.18 93 ALA A C 1
ATOM 1534 O O . ALA A 1 93 ? -0.500 6.849 -5.696 1.00 0.21 93 ALA A O 1
ATOM 1541 N N . HIS A 1 94 ? -2.334 5.567 -5.931 1.00 0.21 94 HIS A N 1
ATOM 1542 C CA . HIS A 1 94 ? -2.962 6.481 -6.881 1.00 0.24 94 HIS A CA 1
ATOM 1543 C C . HIS A 1 94 ? -3.419 7.770 -6.199 1.00 0.23 94 HIS A C 1
ATOM 1544 O O . HIS A 1 94 ? -3.099 8.869 -6.657 1.00 0.25 94 HIS A O 1
ATOM 1559 N N . LEU A 1 95 ? -4.166 7.638 -5.107 1.00 0.26 95 LEU A N 1
ATOM 1560 C CA . LEU A 1 95 ? -4.650 8.816 -4.398 1.00 0.31 95 LEU A CA 1
ATOM 1561 C C . LEU A 1 95 ? -3.496 9.509 -3.686 1.00 0.31 95 LEU A C 1
ATOM 1562 O O . LEU A 1 95 ? -3.449 10.737 -3.612 1.00 0.38 95 LEU A O 1
ATOM 1578 N N . CYS A 1 96 ? -2.550 8.721 -3.182 1.00 0.26 96 CYS A N 1
ATOM 1579 C CA . CYS A 1 96 ? -1.396 9.293 -2.504 1.00 0.28 96 CYS A CA 1
ATOM 1580 C C . CYS A 1 96 ? -0.642 10.191 -3.477 1.00 0.30 96 CYS A C 1
ATOM 1581 O O . CYS A 1 96 ? -0.097 11.229 -3.095 1.00 0.40 96 CYS A O 1
ATOM 1588 N N . GLU A 1 97 ? -0.638 9.791 -4.746 1.00 0.27 97 GLU A N 1
ATOM 1589 C CA . GLU A 1 97 ? 0.026 10.571 -5.780 1.00 0.32 97 GLU A CA 1
ATOM 1590 C C . GLU A 1 97 ? -0.706 11.893 -5.969 1.00 0.35 97 GLU A C 1
ATOM 1591 O O . GLU A 1 97 ? -0.085 12.944 -6.127 1.00 0.39 97 GLU A O 1
ATOM 1603 N N . MET A 1 98 ? -2.035 11.831 -5.939 1.00 0.40 98 MET A N 1
ATOM 1604 C CA . MET A 1 98 ? -2.848 13.029 -6.094 1.00 0.49 98 MET A CA 1
ATOM 1605 C C . MET A 1 98 ? -2.514 14.034 -4.997 1.00 0.43 98 MET A C 1
ATOM 1606 O O . MET A 1 98 ? -2.400 15.232 -5.251 1.00 0.51 98 MET A O 1
ATOM 1620 N N . TYR A 1 99 ? -2.342 13.531 -3.777 1.00 0.34 99 TYR A N 1
ATOM 1621 C CA . TYR A 1 99 ? -2.002 14.390 -2.649 1.00 0.31 99 TYR A CA 1
ATOM 1622 C C . TYR A 1 99 ? -0.732 15.176 -2.946 1.00 0.32 99 TYR A C 1
ATOM 1623 O O . TYR A 1 99 ? -0.682 16.391 -2.757 1.00 0.34 99 TYR A O 1
ATOM 1641 N N . ARG A 1 100 ? 0.290 14.470 -3.409 1.00 0.33 100 ARG A N 1
ATOM 1642 C CA . ARG A 1 100 ? 1.563 15.102 -3.730 1.00 0.39 100 ARG A CA 1
ATOM 1643 C C . ARG A 1 100 ? 1.378 16.211 -4.762 1.00 0.44 100 ARG A C 1
ATOM 1644 O O . ARG A 1 100 ? 2.053 17.239 -4.709 1.00 0.47 100 ARG A O 1
ATOM 1665 N N . ARG A 1 101 ? 0.467 15.991 -5.703 1.00 0.48 101 ARG A N 1
ATOM 1666 C CA . ARG A 1 101 ? 0.209 16.975 -6.748 1.00 0.55 101 ARG A CA 1
ATOM 1667 C C . ARG A 1 101 ? -0.591 18.150 -6.197 1.00 0.54 101 ARG A C 1
ATOM 1668 O O . ARG A 1 101 ? -0.469 19.276 -6.680 1.00 0.61 101 ARG A O 1
ATOM 1689 N N . SER A 1 102 ? -1.409 17.881 -5.185 1.00 0.47 102 SER A N 1
ATOM 1690 C CA . SER A 1 102 ? -2.225 18.926 -4.578 1.00 0.48 102 SER A CA 1
ATOM 1691 C C . SER A 1 102 ? -1.376 19.806 -3.674 1.00 0.45 102 SER A C 1
ATOM 1692 O O . SER A 1 102 ? -1.896 20.651 -2.946 1.00 0.46 102 SER A O 1
ATOM 1700 N N . ILE A 1 103 ? -0.067 19.596 -3.716 1.00 0.46 103 ILE A N 1
ATOM 1701 C CA . ILE A 1 103 ? 0.837 20.372 -2.885 1.00 0.49 103 ILE A CA 1
ATOM 1702 C C . ILE A 1 103 ? 1.614 21.380 -3.724 1.00 0.63 103 ILE A C 1
ATOM 1703 O O . ILE A 1 103 ? 2.620 21.040 -4.347 1.00 0.71 103 ILE A O 1
ATOM 1719 N N . PRO A 1 104 ? 1.176 22.609 -3.728 1.00 0.69 104 PRO A N 1
ATOM 1720 C CA . PRO A 1 104 ? 1.853 23.696 -4.487 1.00 0.83 104 PRO A CA 1
ATOM 1721 C C . PRO A 1 104 ? 3.207 24.026 -3.866 1.00 0.99 104 PRO A C 1
ATOM 1722 O O . PRO A 1 104 ? 3.282 24.470 -2.721 1.00 1.28 104 PRO A O 1
ATOM 1733 N N . ARG A 1 105 ? 4.275 23.779 -4.616 1.00 1.21 105 ARG A N 1
ATOM 1734 C CA . ARG A 1 105 ? 5.620 24.029 -4.111 1.00 1.48 105 ARG A CA 1
ATOM 1735 C C . ARG A 1 105 ? 6.358 25.057 -4.967 1.00 1.94 105 ARG A C 1
ATOM 1736 O O . ARG A 1 105 ? 6.200 25.089 -6.188 1.00 2.14 105 ARG A O 1
ATOM 1757 N N . GLU A 1 106 ? 7.174 25.889 -4.318 1.00 2.25 106 GLU A N 1
ATOM 1758 C CA . GLU A 1 106 ? 7.944 26.906 -5.032 1.00 2.80 106 GLU A CA 1
ATOM 1759 C C . GLU A 1 106 ? 8.971 26.234 -5.946 1.00 3.26 106 GLU A C 1
ATOM 1760 O O . GLU A 1 106 ? 9.130 25.014 -5.912 1.00 3.38 106 GLU A O 1
ATOM 1772 N N . VAL A 1 107 ? 9.660 27.024 -6.769 1.00 3.69 107 VAL A N 1
ATOM 1773 C CA . VAL A 1 107 ? 10.654 26.467 -7.687 1.00 4.31 107 VAL A CA 1
ATOM 1774 C C . VAL A 1 107 ? 10.337 26.861 -9.126 1.00 4.90 107 VAL A C 1
ATOM 1775 O O . VAL A 1 107 ? 9.171 26.825 -9.485 1.00 5.13 107 VAL A O 1
ATOM 1789 N N . ALA B 1 1 ? 20.716 23.587 -12.842 1.00 7.67 201 ALA B N 1
ATOM 1790 C CA . ALA B 1 1 ? 21.657 22.811 -11.992 1.00 6.96 201 ALA B CA 1
ATOM 1791 C C . ALA B 1 1 ? 21.298 23.027 -10.534 1.00 6.23 201 ALA B C 1
ATOM 1792 O O . ALA B 1 1 ? 21.829 23.924 -9.880 1.00 6.52 201 ALA B O 1
ATOM 1801 N N . MET B 1 2 ? 20.411 22.187 -10.025 1.00 5.47 202 MET B N 1
ATOM 1802 C CA . MET B 1 2 ? 20.010 22.285 -8.631 1.00 4.95 202 MET B CA 1
ATOM 1803 C C . MET B 1 2 ? 21.223 22.663 -7.800 1.00 4.35 202 MET B C 1
ATOM 1804 O O . MET B 1 2 ? 22.342 22.288 -8.141 1.00 4.40 202 MET B O 1
ATOM 1818 N N . ALA B 1 3 ? 21.034 23.400 -6.715 1.00 4.17 203 ALA B N 1
ATOM 1819 C CA . ALA B 1 3 ? 22.192 23.765 -5.919 1.00 4.02 203 ALA B CA 1
ATOM 1820 C C . ALA B 1 3 ? 23.094 22.544 -5.802 1.00 3.67 203 ALA B C 1
ATOM 1821 O O . ALA B 1 3 ? 22.997 21.770 -4.852 1.00 3.74 203 ALA B O 1
ATOM 1828 N N . ARG B 1 4 ? 23.963 22.375 -6.791 1.00 3.67 204 ARG B N 1
ATOM 1829 C CA . ARG B 1 4 ? 24.873 21.239 -6.817 1.00 3.83 204 ARG B CA 1
ATOM 1830 C C . ARG B 1 4 ? 24.116 19.912 -6.689 1.00 3.35 204 ARG B C 1
ATOM 1831 O O . ARG B 1 4 ? 24.709 18.898 -6.326 1.00 3.59 204 ARG B O 1
ATOM 1852 N N . MET B 1 5 ? 22.813 19.915 -6.993 1.00 3.01 205 MET B N 1
ATOM 1853 C CA . MET B 1 5 ? 22.022 18.682 -6.904 1.00 2.81 205 MET B CA 1
ATOM 1854 C C . MET B 1 5 ? 22.221 17.834 -8.163 1.00 2.38 205 MET B C 1
ATOM 1855 O O . MET B 1 5 ? 21.462 17.957 -9.124 1.00 2.42 205 MET B O 1
ATOM 1869 N N . SER B 1 6 ? 23.228 16.963 -8.154 1.00 2.11 206 SER B N 1
ATOM 1870 C CA . SER B 1 6 ? 23.473 16.105 -9.310 1.00 1.77 206 SER B CA 1
ATOM 1871 C C . SER B 1 6 ? 22.609 14.853 -9.208 1.00 1.46 206 SER B C 1
ATOM 1872 O O . SER B 1 6 ? 22.009 14.589 -8.167 1.00 1.52 206 SER B O 1
ATOM 1880 N N . PRO B 1 7 ? 22.523 14.090 -10.261 1.00 1.27 207 PRO B N 1
ATOM 1881 C CA . PRO B 1 7 ? 21.700 12.852 -10.277 1.00 1.12 207 PRO B CA 1
ATOM 1882 C C . PRO B 1 7 ? 22.274 11.781 -9.361 1.00 0.97 207 PRO B C 1
ATOM 1883 O O . PRO B 1 7 ? 21.611 10.791 -9.052 1.00 0.89 207 PRO B O 1
ATOM 1894 N N . ALA B 1 8 ? 23.508 11.991 -8.923 1.00 0.95 208 ALA B N 1
ATOM 1895 C CA . ALA B 1 8 ? 24.160 11.043 -8.034 1.00 0.84 208 ALA B CA 1
ATOM 1896 C C . ALA B 1 8 ? 23.548 11.124 -6.641 1.00 0.75 208 ALA B C 1
ATOM 1897 O O . ALA B 1 8 ? 23.077 10.123 -6.102 1.00 0.67 208 ALA B O 1
ATOM 1904 N N . ASP B 1 9 ? 23.549 12.324 -6.064 1.00 0.79 209 ASP B N 1
ATOM 1905 C CA . ASP B 1 9 ? 22.982 12.513 -4.734 1.00 0.73 209 ASP B CA 1
ATOM 1906 C C . ASP B 1 9 ? 21.632 11.818 -4.646 1.00 0.65 209 ASP B C 1
ATOM 1907 O O . ASP B 1 9 ? 21.351 11.106 -3.682 1.00 0.57 209 ASP B O 1
ATOM 1916 N N . LYS B 1 10 ? 20.804 12.016 -5.666 1.00 0.68 210 LYS B N 1
ATOM 1917 C CA . LYS B 1 10 ? 19.495 11.386 -5.695 1.00 0.62 210 LYS B CA 1
ATOM 1918 C C . LYS B 1 10 ? 19.659 9.875 -5.641 1.00 0.56 210 LYS B C 1
ATOM 1919 O O . LYS B 1 10 ? 18.987 9.193 -4.866 1.00 0.48 210 LYS B O 1
ATOM 1938 N N . ARG B 1 11 ? 20.577 9.356 -6.452 1.00 0.60 211 ARG B N 1
ATOM 1939 C CA . ARG B 1 11 ? 20.832 7.926 -6.460 1.00 0.56 211 ARG B CA 1
ATOM 1940 C C . ARG B 1 11 ? 21.334 7.505 -5.087 1.00 0.48 211 ARG B C 1
ATOM 1941 O O . ARG B 1 11 ? 20.962 6.451 -4.573 1.00 0.43 211 ARG B O 1
ATOM 1962 N N . LYS B 1 12 ? 22.160 8.357 -4.483 1.00 0.50 212 LYS B N 1
ATOM 1963 C CA . LYS B 1 12 ? 22.672 8.072 -3.154 1.00 0.47 212 LYS B CA 1
ATOM 1964 C C . LYS B 1 12 ? 21.488 7.918 -2.215 1.00 0.41 212 LYS B C 1
ATOM 1965 O O . LYS B 1 12 ? 21.418 6.977 -1.425 1.00 0.39 212 LYS B O 1
ATOM 1984 N N . LEU B 1 13 ? 20.535 8.836 -2.346 1.00 0.41 213 LEU B N 1
ATOM 1985 C CA . LEU B 1 13 ? 19.326 8.781 -1.545 1.00 0.37 213 LEU B CA 1
ATOM 1986 C C . LEU B 1 13 ? 18.642 7.449 -1.798 1.00 0.33 213 LEU B C 1
ATOM 1987 O O . LEU B 1 13 ? 18.287 6.728 -0.867 1.00 0.31 213 LEU B O 1
ATOM 2003 N N . LEU B 1 14 ? 18.486 7.124 -3.078 1.00 0.35 214 LEU B N 1
ATOM 2004 C CA . LEU B 1 14 ? 17.874 5.870 -3.472 1.00 0.36 214 LEU B CA 1
ATOM 2005 C C . LEU B 1 14 ? 18.645 4.719 -2.846 1.00 0.34 214 LEU B C 1
ATOM 2006 O O . LEU B 1 14 ? 18.061 3.782 -2.301 1.00 0.34 214 LEU B O 1
ATOM 2022 N N . ASP B 1 15 ? 19.967 4.815 -2.920 1.00 0.34 215 ASP B N 1
ATOM 2023 C CA . ASP B 1 15 ? 20.836 3.798 -2.351 1.00 0.33 215 ASP B CA 1
ATOM 2024 C C . ASP B 1 15 ? 20.564 3.657 -0.860 1.00 0.29 215 ASP B C 1
ATOM 2025 O O . ASP B 1 15 ? 20.566 2.552 -0.315 1.00 0.29 215 ASP B O 1
ATOM 2034 N N . GLU B 1 16 ? 20.329 4.790 -0.208 1.00 0.28 216 GLU B N 1
ATOM 2035 C CA . GLU B 1 16 ? 20.054 4.796 1.221 1.00 0.29 216 GLU B CA 1
ATOM 2036 C C . GLU B 1 16 ? 18.606 4.396 1.479 1.00 0.26 216 GLU B C 1
ATOM 2037 O O . GLU B 1 16 ? 18.326 3.584 2.362 1.00 0.27 216 GLU B O 1
ATOM 2049 N N . LEU B 1 17 ? 17.688 4.948 0.688 1.00 0.26 217 LEU B N 1
ATOM 2050 C CA . LEU B 1 17 ? 16.281 4.614 0.830 1.00 0.28 217 LEU B CA 1
ATOM 2051 C C . LEU B 1 17 ? 16.104 3.117 0.621 1.00 0.26 217 LEU B C 1
ATOM 2052 O O . LEU B 1 17 ? 15.285 2.472 1.275 1.00 0.27 217 LEU B O 1
ATOM 2068 N N . ARG B 1 18 ? 16.903 2.578 -0.292 1.00 0.25 218 ARG B N 1
ATOM 2069 C CA . ARG B 1 18 ? 16.869 1.156 -0.594 1.00 0.27 218 ARG B CA 1
ATOM 2070 C C . ARG B 1 18 ? 17.240 0.358 0.652 1.00 0.23 218 ARG B C 1
ATOM 2071 O O . ARG B 1 18 ? 16.499 -0.526 1.084 1.00 0.24 218 ARG B O 1
ATOM 2092 N N . SER B 1 19 ? 18.392 0.689 1.231 1.00 0.21 219 SER B N 1
ATOM 2093 C CA . SER B 1 19 ? 18.856 0.013 2.435 1.00 0.20 219 SER B CA 1
ATOM 2094 C C . SER B 1 19 ? 17.950 0.358 3.611 1.00 0.19 219 SER B C 1
ATOM 2095 O O . SER B 1 19 ? 17.576 -0.514 4.395 1.00 0.19 219 SER B O 1
ATOM 2103 N N . ILE B 1 20 ? 17.590 1.636 3.724 1.00 0.21 220 ILE B N 1
ATOM 2104 C CA . ILE B 1 20 ? 16.717 2.071 4.806 1.00 0.23 220 ILE B CA 1
ATOM 2105 C C . ILE B 1 20 ? 15.409 1.294 4.749 1.00 0.23 220 ILE B C 1
ATOM 2106 O O . ILE B 1 20 ? 14.990 0.696 5.740 1.00 0.25 220 ILE B O 1
ATOM 2122 N N . TYR B 1 21 ? 14.781 1.275 3.575 1.00 0.22 221 TYR B N 1
ATOM 2123 C CA . TYR B 1 21 ? 13.545 0.527 3.409 1.00 0.23 221 TYR B CA 1
ATOM 2124 C C . TYR B 1 21 ? 13.784 -0.898 3.868 1.00 0.22 221 TYR B C 1
ATOM 2125 O O . TYR B 1 21 ? 13.051 -1.444 4.692 1.00 0.24 221 TYR B O 1
ATOM 2143 N N . ARG B 1 22 ? 14.845 -1.478 3.328 1.00 0.19 222 ARG B N 1
ATOM 2144 C CA . ARG B 1 22 ? 15.236 -2.835 3.670 1.00 0.18 222 ARG B CA 1
ATOM 2145 C C . ARG B 1 22 ? 15.357 -2.987 5.183 1.00 0.18 222 ARG B C 1
ATOM 2146 O O . ARG B 1 22 ? 14.796 -3.911 5.773 1.00 0.21 222 ARG B O 1
ATOM 2167 N N . THR B 1 23 ? 16.092 -2.068 5.805 1.00 0.18 223 THR B N 1
ATOM 2168 C CA . THR B 1 23 ? 16.281 -2.101 7.252 1.00 0.19 223 THR B CA 1
ATOM 2169 C C . THR B 1 23 ? 14.934 -2.097 7.965 1.00 0.21 223 THR B C 1
ATOM 2170 O O . THR B 1 23 ? 14.737 -2.816 8.945 1.00 0.22 223 THR B O 1
ATOM 2181 N N . ILE B 1 24 ? 14.008 -1.285 7.465 1.00 0.22 224 ILE B N 1
ATOM 2182 C CA . ILE B 1 24 ? 12.681 -1.198 8.062 1.00 0.25 224 ILE B CA 1
ATOM 2183 C C . ILE B 1 24 ? 12.041 -2.581 8.125 1.00 0.26 224 ILE B C 1
ATOM 2184 O O . ILE B 1 24 ? 11.382 -2.931 9.104 1.00 0.30 224 ILE B O 1
ATOM 2200 N N . VAL B 1 25 ? 12.237 -3.35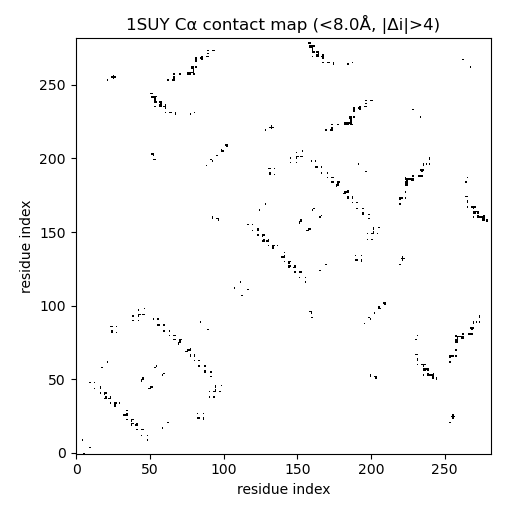8 7.065 1.00 0.26 225 VAL B N 1
ATOM 2201 C CA . VAL B 1 25 ? 11.676 -4.701 6.989 1.00 0.28 225 VAL B CA 1
ATOM 2202 C C . VAL B 1 25 ? 12.314 -5.623 8.025 1.00 0.28 225 VAL B C 1
ATOM 2203 O O . VAL B 1 25 ? 11.616 -6.320 8.764 1.00 0.29 225 VAL B O 1
ATOM 2216 N N . LEU B 1 26 ? 13.642 -5.633 8.065 1.00 0.28 226 LEU B N 1
ATOM 2217 C CA . LEU B 1 26 ? 14.365 -6.481 9.001 1.00 0.29 226 LEU B CA 1
ATOM 2218 C C . LEU B 1 26 ? 13.977 -6.172 10.445 1.00 0.29 226 LEU B C 1
ATOM 2219 O O . LEU B 1 26 ? 13.873 -7.075 11.274 1.00 0.30 226 LEU B O 1
ATOM 2235 N N . GLU B 1 27 ? 13.782 -4.892 10.744 1.00 0.28 227 GLU B N 1
ATOM 2236 C CA . GLU B 1 27 ? 13.429 -4.480 12.094 1.00 0.29 227 GLU B CA 1
ATOM 2237 C C . GLU B 1 27 ? 11.919 -4.502 12.311 1.00 0.31 227 GLU B C 1
ATOM 2238 O O . GLU B 1 27 ? 11.447 -4.311 13.431 1.00 0.32 227 GLU B O 1
ATOM 2250 N N . TYR B 1 28 ? 11.164 -4.738 11.245 1.00 0.31 228 TYR B N 1
ATOM 2251 C CA . TYR B 1 28 ? 9.711 -4.780 11.363 1.00 0.34 228 TYR B CA 1
ATOM 2252 C C . TYR B 1 28 ? 9.303 -5.723 12.488 1.00 0.36 228 TYR B C 1
ATOM 2253 O O . TYR B 1 28 ? 8.290 -5.511 13.155 1.00 0.39 228 TYR B O 1
ATOM 2271 N N . PHE B 1 29 ? 10.097 -6.769 12.690 1.00 0.36 229 PHE B N 1
ATOM 2272 C CA . PHE B 1 29 ? 9.815 -7.743 13.728 1.00 0.41 229 PHE B CA 1
ATOM 2273 C C . PHE B 1 29 ? 10.796 -7.594 14.887 1.00 0.41 229 PHE B C 1
ATOM 2274 O O . PHE B 1 29 ? 10.942 -8.498 15.709 1.00 0.48 229 PHE B O 1
ATOM 2291 N N . ASN B 1 30 ? 11.466 -6.448 14.944 1.00 0.37 230 ASN B N 1
ATOM 2292 C CA . ASN B 1 30 ? 12.433 -6.193 16.006 1.00 0.40 230 ASN B CA 1
ATOM 2293 C C . ASN B 1 30 ? 11.760 -6.260 17.373 1.00 0.43 230 ASN B C 1
ATOM 2294 O O . ASN B 1 30 ? 10.575 -5.957 17.508 1.00 0.47 230 ASN B O 1
ATOM 2305 N N . THR B 1 31 ? 12.525 -6.661 18.383 1.00 0.48 231 THR B N 1
ATOM 2306 C CA . THR B 1 31 ? 11.992 -6.765 19.737 1.00 0.54 231 THR B CA 1
ATOM 2307 C C . THR B 1 31 ? 12.192 -5.460 20.499 1.00 0.52 231 THR B C 1
ATOM 2308 O O . THR B 1 31 ? 11.457 -5.164 21.441 1.00 0.58 231 THR B O 1
ATOM 2319 N N . ASP B 1 32 ? 13.191 -4.685 20.091 1.00 0.50 232 ASP B N 1
ATOM 2320 C CA . ASP B 1 32 ? 13.471 -3.418 20.754 1.00 0.55 232 ASP B CA 1
ATOM 2321 C C . ASP B 1 32 ? 13.793 -2.327 19.735 1.00 0.48 232 ASP B C 1
ATOM 2322 O O . ASP B 1 32 ? 13.834 -1.144 20.073 1.00 0.60 232 ASP B O 1
ATOM 2331 N N . ALA B 1 33 ? 14.023 -2.730 18.489 1.00 0.47 233 ALA B N 1
ATOM 2332 C CA . ALA B 1 33 ? 14.343 -1.771 17.436 1.00 0.45 233 ALA B CA 1
ATOM 2333 C C . ALA B 1 33 ? 13.157 -0.854 17.159 1.00 0.56 233 ALA B C 1
ATOM 2334 O O . ALA B 1 33 ? 12.047 -1.319 16.897 1.00 1.18 233 ALA B O 1
ATOM 2341 N N . LYS B 1 34 ? 13.401 0.452 17.209 1.00 0.47 234 LYS B N 1
ATOM 2342 C CA . LYS B 1 34 ? 12.348 1.427 16.954 1.00 0.42 234 LYS B CA 1
ATOM 2343 C C . LYS B 1 34 ? 12.162 1.617 15.452 1.00 0.38 234 LYS B C 1
ATOM 2344 O O . LYS B 1 34 ? 12.525 2.655 14.898 1.00 0.41 234 LYS B O 1
ATOM 2363 N N . VAL B 1 35 ? 11.604 0.603 14.799 1.00 0.35 235 VAL B N 1
ATOM 2364 C CA . VAL B 1 35 ? 11.386 0.661 13.359 1.00 0.32 235 VAL B CA 1
ATOM 2365 C C . VAL B 1 35 ? 10.927 2.055 12.954 1.00 0.31 235 VAL B C 1
ATOM 2366 O O . VAL B 1 35 ? 11.212 2.519 11.850 1.00 0.29 235 VAL B O 1
ATOM 2379 N N . ASN B 1 36 ? 10.218 2.720 13.858 1.00 0.33 236 ASN B N 1
ATOM 2380 C CA . ASN B 1 36 ? 9.727 4.063 13.586 1.00 0.33 236 ASN B CA 1
ATOM 2381 C C . ASN B 1 36 ? 10.866 4.939 13.082 1.00 0.30 236 ASN B C 1
ATOM 2382 O O . ASN B 1 36 ? 10.685 5.749 12.173 1.00 0.29 236 ASN B O 1
ATOM 2393 N N . GLU B 1 37 ? 12.047 4.756 13.666 1.00 0.30 237 GLU B N 1
ATOM 2394 C CA . GLU B 1 37 ? 13.214 5.522 13.252 1.00 0.29 237 GLU B CA 1
ATOM 2395 C C . GLU B 1 37 ? 13.536 5.210 11.797 1.00 0.26 237 GLU B C 1
ATOM 2396 O O . GLU B 1 37 ? 13.933 6.088 11.032 1.00 0.26 237 GLU B O 1
ATOM 2408 N N . ARG B 1 38 ? 13.337 3.950 11.419 1.00 0.25 238 ARG B N 1
ATOM 2409 C CA . ARG B 1 38 ? 13.584 3.524 10.048 1.00 0.24 238 ARG B CA 1
ATOM 2410 C C . ARG B 1 38 ? 12.507 4.101 9.139 1.00 0.24 238 ARG B C 1
ATOM 2411 O O . ARG B 1 38 ? 12.798 4.663 8.083 1.00 0.24 238 ARG B O 1
ATOM 2432 N N . ILE B 1 39 ? 11.261 3.963 9.575 1.00 0.24 239 ILE B N 1
ATOM 2433 C CA . ILE B 1 39 ? 10.127 4.475 8.820 1.00 0.25 239 ILE B CA 1
ATOM 2434 C C . ILE B 1 39 ? 10.163 5.997 8.792 1.00 0.26 239 ILE B C 1
ATOM 2435 O O . ILE B 1 39 ? 9.829 6.619 7.783 1.00 0.26 239 ILE B O 1
ATOM 2451 N N . ASP B 1 40 ? 10.590 6.589 9.901 1.00 0.27 240 ASP B N 1
ATOM 2452 C CA . ASP B 1 40 ? 10.688 8.040 9.987 1.00 0.29 240 ASP B CA 1
ATOM 2453 C C . ASP B 1 40 ? 11.809 8.534 9.081 1.00 0.29 240 ASP B C 1
ATOM 2454 O O . ASP B 1 40 ? 11.674 9.555 8.407 1.00 0.30 240 ASP B O 1
ATOM 2463 N N . GLU B 1 41 ? 12.913 7.791 9.062 1.00 0.28 241 GLU B N 1
ATOM 2464 C CA . GLU B 1 41 ? 14.051 8.150 8.223 1.00 0.28 241 GLU B CA 1
ATOM 2465 C C . GLU B 1 41 ? 13.662 8.052 6.754 1.00 0.27 241 GLU B C 1
ATOM 2466 O O . GLU B 1 41 ? 13.891 8.977 5.975 1.00 0.29 241 GLU B O 1
ATOM 2478 N N . PHE B 1 42 ? 13.062 6.923 6.388 1.00 0.25 242 PHE B N 1
ATOM 2479 C CA . PHE B 1 42 ? 12.630 6.708 5.013 1.00 0.25 242 PHE B CA 1
ATOM 2480 C C . PHE B 1 42 ? 11.562 7.730 4.640 1.00 0.26 242 PHE B C 1
ATOM 2481 O O . PHE B 1 42 ? 11.640 8.373 3.593 1.00 0.27 242 PHE B O 1
ATOM 2498 N N . VAL B 1 43 ? 10.569 7.874 5.510 1.00 0.26 243 VAL B N 1
ATOM 2499 C CA . VAL B 1 43 ? 9.485 8.823 5.276 1.00 0.28 243 VAL B CA 1
ATOM 2500 C C . VAL B 1 43 ? 10.031 10.232 5.054 1.00 0.29 243 VAL B C 1
ATOM 2501 O O . VAL B 1 43 ? 9.711 10.884 4.061 1.00 0.32 243 VAL B O 1
ATOM 2514 N N . SER B 1 44 ? 10.842 10.697 5.998 1.00 0.30 244 SER B N 1
ATOM 2515 C CA . SER B 1 44 ? 11.419 12.036 5.916 1.00 0.33 244 SER B CA 1
ATOM 2516 C C . SER B 1 44 ? 12.175 12.240 4.605 1.00 0.32 244 SER B C 1
ATOM 2517 O O . SER B 1 44 ? 11.933 13.209 3.885 1.00 0.34 244 SER B O 1
ATOM 2525 N N . LYS B 1 45 ? 13.100 11.335 4.308 1.00 0.31 245 LYS B N 1
ATOM 2526 C CA . LYS B 1 45 ? 13.895 11.443 3.088 1.00 0.31 245 LYS B CA 1
ATOM 2527 C C . LYS B 1 45 ? 13.025 11.291 1.843 1.00 0.30 245 LYS B C 1
ATOM 2528 O O . LYS B 1 45 ? 13.177 12.040 0.879 1.00 0.32 245 LYS B O 1
ATOM 2547 N N . ALA B 1 46 ? 12.114 10.323 1.866 1.00 0.29 246 ALA B N 1
ATOM 2548 C CA . ALA B 1 46 ? 11.234 10.099 0.723 1.00 0.31 246 ALA B CA 1
ATOM 2549 C C . ALA B 1 46 ? 10.505 11.388 0.360 1.00 0.31 246 ALA B C 1
ATOM 2550 O O . ALA B 1 46 ? 10.440 11.771 -0.808 1.00 0.35 246 ALA B O 1
ATOM 2557 N N . PHE B 1 47 ? 9.966 12.055 1.373 1.00 0.29 247 PHE B N 1
ATOM 2558 C CA . PHE B 1 47 ? 9.250 13.307 1.161 1.00 0.31 247 PHE B CA 1
ATOM 2559 C C . PHE B 1 47 ? 10.212 14.384 0.676 1.00 0.32 247 PHE B C 1
ATOM 2560 O O . PHE B 1 47 ? 10.039 14.956 -0.400 1.00 0.36 247 PHE B O 1
ATOM 2577 N N . PHE B 1 48 ? 11.222 14.650 1.492 1.00 0.32 248 PHE B N 1
ATOM 2578 C CA . PHE B 1 48 ? 12.224 15.660 1.168 1.00 0.36 248 PHE B CA 1
ATOM 2579 C C . PHE B 1 48 ? 12.873 15.386 -0.187 1.00 0.35 248 PHE B C 1
ATOM 2580 O O . PHE B 1 48 ? 13.024 16.293 -1.006 1.00 0.40 248 PHE B O 1
ATOM 2597 N N . ALA B 1 49 ? 13.267 14.136 -0.413 1.00 0.32 249 ALA B N 1
ATOM 2598 C CA . ALA B 1 49 ? 13.913 13.766 -1.669 1.00 0.36 249 ALA B CA 1
ATOM 2599 C C . ALA B 1 49 ? 12.903 13.704 -2.811 1.00 0.39 249 ALA B C 1
ATOM 2600 O O . ALA B 1 49 ? 13.181 13.132 -3.865 1.00 0.47 249 ALA B O 1
ATOM 2607 N N . ASP B 1 50 ? 11.734 14.299 -2.601 1.00 0.41 250 ASP B N 1
ATOM 2608 C CA . ASP B 1 50 ? 10.699 14.303 -3.629 1.00 0.49 250 ASP B CA 1
ATOM 2609 C C . ASP B 1 50 ? 10.571 12.922 -4.264 1.00 0.45 250 ASP B C 1
ATOM 2610 O O . ASP B 1 50 ? 10.399 12.799 -5.476 1.00 0.56 250 ASP B O 1
ATOM 2619 N N . ILE B 1 51 ? 10.656 11.885 -3.437 1.00 0.34 251 ILE B N 1
ATOM 2620 C CA . ILE B 1 51 ? 10.550 10.517 -3.930 1.00 0.33 251 ILE B CA 1
ATOM 2621 C C . ILE B 1 51 ? 9.090 10.133 -4.132 1.00 0.33 251 ILE B C 1
ATOM 2622 O O . ILE B 1 51 ? 8.248 10.373 -3.266 1.00 0.52 251 ILE B O 1
ATOM 2638 N N . SER B 1 52 ? 8.797 9.532 -5.279 1.00 0.29 252 SER B N 1
ATOM 2639 C CA . SER B 1 52 ? 7.435 9.116 -5.584 1.00 0.29 252 SER B CA 1
ATOM 2640 C C . SER B 1 52 ? 7.193 7.695 -5.092 1.00 0.26 252 SER B C 1
ATOM 2641 O O . SER B 1 52 ? 8.121 6.891 -5.007 1.00 0.25 252 SER B O 1
ATOM 2649 N N . VAL B 1 53 ? 5.941 7.391 -4.769 1.00 0.26 253 VAL B N 1
ATOM 2650 C CA . VAL B 1 53 ? 5.592 6.061 -4.287 1.00 0.24 253 VAL B CA 1
ATOM 2651 C C . VAL B 1 53 ? 6.044 4.997 -5.283 1.00 0.23 253 VAL B C 1
ATOM 2652 O O . VAL B 1 53 ? 6.247 3.839 -4.920 1.00 0.23 253 VAL B O 1
ATOM 2665 N N . SER B 1 54 ? 6.203 5.400 -6.541 1.00 0.27 254 SER B N 1
ATOM 2666 C CA . SER B 1 54 ? 6.635 4.475 -7.585 1.00 0.29 254 SER B CA 1
ATOM 2667 C C . SER B 1 54 ? 7.818 3.639 -7.106 1.00 0.25 254 SER B C 1
ATOM 2668 O O . SER B 1 54 ? 7.723 2.415 -7.007 1.00 0.24 254 SER B O 1
ATOM 2676 N N . GLN B 1 55 ? 8.932 4.303 -6.809 1.00 0.24 255 GLN B N 1
ATOM 2677 C CA . GLN B 1 55 ? 10.118 3.601 -6.341 1.00 0.22 255 GLN B CA 1
ATOM 2678 C C . GLN B 1 55 ? 9.796 2.785 -5.097 1.00 0.20 255 GLN B C 1
ATOM 2679 O O . GLN B 1 55 ? 10.219 1.637 -4.972 1.00 0.19 255 GLN B O 1
ATOM 2693 N N . VAL B 1 56 ? 9.029 3.372 -4.189 1.00 0.21 256 VAL B N 1
ATOM 2694 C CA . VAL B 1 56 ? 8.645 2.666 -2.977 1.00 0.21 256 VAL B CA 1
ATOM 2695 C C . VAL B 1 56 ? 7.902 1.393 -3.363 1.00 0.20 256 VAL B C 1
ATOM 2696 O O . VAL B 1 56 ? 8.116 0.327 -2.784 1.00 0.20 256 VAL B O 1
ATOM 2709 N N . LEU B 1 57 ? 7.039 1.521 -4.366 1.00 0.21 257 LEU B N 1
ATOM 2710 C CA . LEU B 1 57 ? 6.265 0.390 -4.858 1.00 0.21 257 LEU B CA 1
ATOM 2711 C C . LEU B 1 57 ? 7.159 -0.562 -5.649 1.00 0.21 257 LEU B C 1
ATOM 2712 O O . LEU B 1 57 ? 7.117 -1.779 -5.457 1.00 0.21 257 LEU B O 1
ATOM 2728 N N . GLU B 1 58 ? 7.964 0.003 -6.546 1.00 0.20 258 GLU B N 1
ATOM 2729 C CA . GLU B 1 58 ? 8.857 -0.803 -7.370 1.00 0.21 258 GLU B CA 1
ATOM 2730 C C . GLU B 1 58 ? 9.989 -1.401 -6.537 1.00 0.20 258 GLU B C 1
ATOM 2731 O O . GLU B 1 58 ? 10.242 -2.604 -6.600 1.00 0.21 258 GLU B O 1
ATOM 2743 N N . ILE B 1 59 ? 10.669 -0.562 -5.758 1.00 0.20 259 ILE B N 1
ATOM 2744 C CA . ILE B 1 59 ? 11.769 -1.044 -4.927 1.00 0.20 259 ILE B CA 1
ATOM 2745 C C . ILE B 1 59 ? 11.288 -2.189 -4.043 1.00 0.21 259 ILE B C 1
ATOM 2746 O O . ILE B 1 59 ? 12.013 -3.157 -3.813 1.00 0.22 259 ILE B O 1
ATOM 2762 N N . HIS B 1 60 ? 10.058 -2.069 -3.552 1.00 0.23 260 HIS B N 1
ATOM 2763 C CA . HIS B 1 60 ? 9.482 -3.097 -2.694 1.00 0.25 260 HIS B CA 1
ATOM 2764 C C . HIS B 1 60 ? 9.430 -4.445 -3.412 1.00 0.24 260 HIS B C 1
ATOM 2765 O O . HIS B 1 60 ? 9.875 -5.461 -2.878 1.00 0.25 260 HIS B O 1
ATOM 2780 N N . VAL B 1 61 ? 8.871 -4.447 -4.619 1.00 0.23 261 VAL B N 1
ATOM 2781 C CA . VAL B 1 61 ? 8.750 -5.678 -5.399 1.00 0.23 261 VAL B CA 1
ATOM 2782 C C . VAL B 1 61 ? 10.094 -6.393 -5.537 1.00 0.22 261 VAL B C 1
ATOM 2783 O O . VAL B 1 61 ? 10.198 -7.590 -5.271 1.00 0.23 261 VAL B O 1
ATOM 2796 N N . GLU B 1 62 ? 11.114 -5.662 -5.977 1.00 0.22 262 GLU B N 1
ATOM 2797 C CA . GLU B 1 62 ? 12.436 -6.251 -6.171 1.00 0.24 262 GLU B CA 1
ATOM 2798 C C . GLU B 1 62 ? 12.928 -6.954 -4.907 1.00 0.23 262 GLU B C 1
ATOM 2799 O O . GLU B 1 62 ? 13.315 -8.123 -4.949 1.00 0.23 262 GLU B O 1
ATOM 2811 N N . LEU B 1 63 ? 12.910 -6.246 -3.783 1.00 0.24 263 LEU B N 1
ATOM 2812 C CA . LEU B 1 63 ? 13.360 -6.838 -2.529 1.00 0.27 263 LEU B CA 1
ATOM 2813 C C . LEU B 1 63 ? 12.489 -8.036 -2.174 1.00 0.28 263 LEU B C 1
ATOM 2814 O O . LEU B 1 63 ? 12.988 -9.066 -1.723 1.00 0.29 263 LEU B O 1
ATOM 2830 N N . MET B 1 64 ? 11.185 -7.899 -2.394 1.00 0.34 264 MET B N 1
ATOM 2831 C CA . MET B 1 64 ? 10.261 -8.986 -2.105 1.00 0.40 264 MET B CA 1
ATOM 2832 C C . MET B 1 64 ? 10.673 -10.226 -2.886 1.00 0.37 264 MET B C 1
ATOM 2833 O O . MET B 1 64 ? 10.652 -11.340 -2.363 1.00 0.39 264 MET B O 1
ATOM 2847 N N . ASP B 1 65 ? 11.069 -10.018 -4.138 1.00 0.35 265 ASP B N 1
ATOM 2848 C CA . ASP B 1 65 ? 11.510 -11.119 -4.980 1.00 0.38 265 ASP B CA 1
ATOM 2849 C C . ASP B 1 65 ? 12.755 -11.755 -4.374 1.00 0.33 265 ASP B C 1
ATOM 2850 O O . ASP B 1 65 ? 13.012 -12.946 -4.551 1.00 0.37 265 ASP B O 1
ATOM 2859 N N . THR B 1 66 ? 13.520 -10.941 -3.653 1.00 0.29 266 THR B N 1
ATOM 2860 C CA . THR B 1 66 ? 14.740 -11.413 -3.010 1.00 0.30 266 THR B CA 1
ATOM 2861 C C . THR B 1 66 ? 14.417 -12.412 -1.901 1.00 0.30 266 THR B C 1
ATOM 2862 O O . THR B 1 66 ? 15.105 -13.421 -1.742 1.00 0.34 266 THR B O 1
ATOM 2873 N N . PHE B 1 67 ? 13.371 -12.121 -1.134 1.00 0.30 267 PHE B N 1
ATOM 2874 C CA . PHE B 1 67 ? 12.971 -12.998 -0.039 1.00 0.34 267 PHE B CA 1
ATOM 2875 C C . PHE B 1 67 ? 12.313 -14.267 -0.571 1.00 0.34 267 PHE B C 1
ATOM 2876 O O . PHE B 1 67 ? 12.638 -15.372 -0.138 1.00 0.37 267 PHE B O 1
ATOM 2893 N N . SER B 1 68 ? 11.392 -14.104 -1.514 1.00 0.35 268 SER B N 1
ATOM 2894 C CA . SER B 1 68 ? 10.703 -15.251 -2.096 1.00 0.40 268 SER B CA 1
ATOM 2895 C C . SER B 1 68 ? 11.711 -16.215 -2.707 1.00 0.41 268 SER B C 1
ATOM 2896 O O . SER B 1 68 ? 11.584 -17.433 -2.576 1.00 0.46 268 SER B O 1
ATOM 2904 N N . LYS B 1 69 ? 12.710 -15.657 -3.376 1.00 0.42 269 LYS B N 1
ATOM 2905 C CA . LYS B 1 69 ? 13.741 -16.464 -4.010 1.00 0.48 269 LYS B CA 1
ATOM 2906 C C . LYS B 1 69 ? 14.470 -17.317 -2.977 1.00 0.44 269 LYS B C 1
ATOM 2907 O O . LYS B 1 69 ? 14.617 -18.527 -3.149 1.00 0.48 269 LYS B O 1
ATOM 2926 N N . GLN B 1 70 ? 14.926 -16.678 -1.904 1.00 0.43 270 GLN B N 1
ATOM 2927 C CA . GLN B 1 70 ? 15.640 -17.390 -0.851 1.00 0.47 270 GLN B CA 1
ATOM 2928 C C . GLN B 1 70 ? 14.758 -18.476 -0.241 1.00 0.45 270 GLN B C 1
ATOM 2929 O O . GLN B 1 70 ? 15.202 -19.604 -0.032 1.00 0.50 270 GLN B O 1
ATOM 2943 N N . LEU B 1 71 ? 13.506 -18.131 0.041 1.00 0.41 271 LEU B N 1
ATOM 2944 C CA . LEU B 1 71 ? 12.574 -19.091 0.624 1.00 0.47 271 LEU B CA 1
ATOM 2945 C C . LEU B 1 71 ? 12.548 -20.380 -0.191 1.00 0.54 271 LEU B C 1
ATOM 2946 O O . LEU B 1 71 ? 12.461 -21.474 0.366 1.00 0.64 271 LEU B O 1
ATOM 2962 N N . LYS B 1 72 ? 12.618 -20.245 -1.511 1.00 0.54 272 LYS B N 1
ATOM 2963 C CA . LYS B 1 72 ? 12.597 -21.409 -2.388 1.00 0.65 272 LYS B CA 1
ATOM 2964 C C . LYS B 1 72 ? 13.903 -22.189 -2.280 1.00 0.69 272 LYS B C 1
ATOM 2965 O O . LYS B 1 72 ? 13.898 -23.396 -2.039 1.00 0.80 272 LYS B O 1
ATOM 2984 N N . LEU B 1 73 ? 15.019 -21.493 -2.462 1.00 0.64 273 LEU B N 1
ATOM 2985 C CA . LEU B 1 73 ? 16.327 -22.126 -2.387 1.00 0.73 273 LEU B CA 1
ATOM 2986 C C . LEU B 1 73 ? 16.591 -22.667 -0.985 1.00 0.75 273 LEU B C 1
ATOM 2987 O O . LEU B 1 73 ? 17.274 -23.678 -0.819 1.00 0.85 273 LEU B O 1
ATOM 3003 N N . GLU B 1 74 ? 16.050 -21.986 0.020 1.00 0.69 274 GLU B N 1
ATOM 3004 C CA . GLU B 1 74 ? 16.240 -22.409 1.403 1.00 0.74 274 GLU B CA 1
ATOM 3005 C C . GLU B 1 74 ? 15.040 -23.213 1.891 1.00 0.74 274 GLU B C 1
ATOM 3006 O O . GLU B 1 74 ? 15.039 -23.721 3.012 1.00 0.85 274 GLU B O 1
ATOM 3018 N N . GLY B 1 75 ? 14.018 -23.321 1.048 1.00 0.70 275 GLY B N 1
ATOM 3019 C CA . GLY B 1 75 ? 12.817 -24.062 1.419 1.00 0.76 275 GLY B CA 1
ATOM 3020 C C . GLY B 1 75 ? 12.293 -23.584 2.768 1.00 0.65 275 GLY B C 1
ATOM 3021 O O . GLY B 1 75 ? 12.174 -24.365 3.711 1.00 0.66 275 GLY B O 1
ATOM 3025 N N . ARG B 1 76 ? 11.996 -22.292 2.855 1.00 0.60 276 ARG B N 1
ATOM 3026 C CA . ARG B 1 76 ? 11.502 -21.713 4.100 1.00 0.54 276 ARG B CA 1
ATOM 3027 C C . ARG B 1 76 ? 10.100 -21.135 3.923 1.00 0.53 276 ARG B C 1
ATOM 3028 O O . ARG B 1 76 ? 9.786 -20.558 2.882 1.00 0.66 276 ARG B O 1
ATOM 3049 N N . SER B 1 77 ? 9.262 -21.283 4.948 1.00 0.53 277 SER B N 1
ATOM 3050 C CA . SER B 1 77 ? 7.905 -20.756 4.881 1.00 0.60 277 SER B CA 1
ATOM 3051 C C . SER B 1 77 ? 7.921 -19.379 4.234 1.00 0.71 277 SER B C 1
ATOM 3052 O O . SER B 1 77 ? 8.471 -18.429 4.793 1.00 1.42 277 SER B O 1
ATOM 3060 N N . GLU B 1 78 ? 7.328 -19.275 3.053 1.00 0.46 278 GLU B N 1
ATOM 3061 C CA . GLU B 1 78 ? 7.296 -18.005 2.342 1.00 0.46 278 GLU B CA 1
ATOM 3062 C C . GLU B 1 78 ? 6.206 -17.101 2.908 1.00 0.48 278 GLU B C 1
ATOM 3063 O O . GLU B 1 78 ? 6.091 -15.937 2.527 1.00 0.56 278 GLU B O 1
ATOM 3075 N N . ASP B 1 79 ? 5.411 -17.646 3.822 1.00 0.56 279 ASP B N 1
ATOM 3076 C CA . ASP B 1 79 ? 4.334 -16.882 4.440 1.00 0.65 279 ASP B CA 1
ATOM 3077 C C . ASP B 1 79 ? 4.871 -15.586 5.040 1.00 0.57 279 ASP B C 1
ATOM 3078 O O . ASP B 1 79 ? 4.190 -14.560 5.037 1.00 0.65 279 ASP B O 1
ATOM 3087 N N . ILE B 1 80 ? 6.096 -15.640 5.554 1.00 0.49 280 ILE B N 1
ATOM 3088 C CA . ILE B 1 80 ? 6.716 -14.464 6.156 1.00 0.48 280 ILE B CA 1
ATOM 3089 C C . ILE B 1 80 ? 6.664 -13.275 5.199 1.00 0.42 280 ILE B C 1
ATOM 3090 O O . ILE B 1 80 ? 6.881 -12.132 5.602 1.00 0.44 280 ILE B O 1
ATOM 3106 N N . LEU B 1 81 ? 6.381 -13.553 3.931 1.00 0.39 281 LEU B N 1
ATOM 3107 C CA . LEU B 1 81 ? 6.307 -12.500 2.922 1.00 0.39 281 LEU B CA 1
ATOM 3108 C C . LEU B 1 81 ? 5.247 -11.463 3.286 1.00 0.41 281 LEU B C 1
ATOM 3109 O O . LEU B 1 81 ? 5.272 -10.338 2.787 1.00 0.44 281 LEU B O 1
ATOM 3125 N N . LEU B 1 82 ? 4.314 -11.848 4.152 1.00 0.49 282 LEU B N 1
ATOM 3126 C CA . LEU B 1 82 ? 3.246 -10.942 4.570 1.00 0.56 282 LEU B CA 1
ATOM 3127 C C . LEU B 1 82 ? 3.820 -9.705 5.251 1.00 0.48 282 LEU B C 1
ATOM 3128 O O . LEU B 1 82 ? 3.225 -8.627 5.209 1.00 0.46 282 LEU B O 1
ATOM 3144 N N . ASP B 1 83 ? 4.980 -9.868 5.876 1.00 0.51 283 ASP B N 1
ATOM 3145 C CA . ASP B 1 83 ? 5.628 -8.758 6.5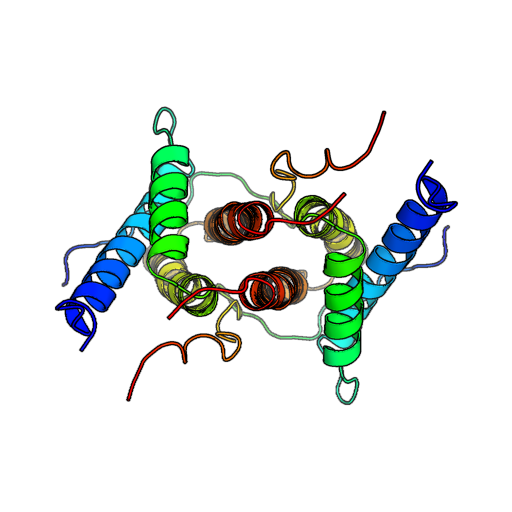62 1.00 0.55 283 ASP B CA 1
ATOM 3146 C C . ASP B 1 83 ? 5.913 -7.622 5.587 1.00 0.44 283 ASP B C 1
ATOM 3147 O O . ASP B 1 83 ? 5.646 -6.459 5.882 1.00 0.49 283 ASP B O 1
ATOM 3156 N N . TYR B 1 84 ? 6.453 -7.970 4.424 1.00 0.36 284 TYR B N 1
ATOM 3157 C CA . TYR B 1 84 ? 6.769 -6.969 3.412 1.00 0.37 284 TYR B CA 1
ATOM 3158 C C . TYR B 1 84 ? 5.511 -6.208 3.015 1.00 0.34 284 TYR B C 1
ATOM 3159 O O . TYR B 1 84 ? 5.547 -4.990 2.817 1.00 0.36 284 TYR B O 1
ATOM 3177 N N . ARG B 1 85 ? 4.394 -6.926 2.914 1.00 0.33 285 ARG B N 1
ATOM 3178 C CA . ARG B 1 85 ? 3.135 -6.294 2.555 1.00 0.37 285 ARG B CA 1
ATOM 3179 C C . ARG B 1 85 ? 2.710 -5.345 3.672 1.00 0.34 285 ARG B C 1
ATOM 3180 O O . ARG B 1 85 ? 2.261 -4.229 3.414 1.00 0.38 285 ARG B O 1
ATOM 3201 N N . LEU B 1 86 ? 2.879 -5.791 4.916 1.00 0.32 286 LEU B N 1
ATOM 3202 C CA . LEU B 1 86 ? 2.535 -4.966 6.063 1.00 0.34 286 LEU B CA 1
ATOM 3203 C C . LEU B 1 86 ? 3.510 -3.797 6.161 1.00 0.29 286 LEU B C 1
ATOM 3204 O O . LEU B 1 86 ? 3.151 -2.696 6.575 1.00 0.31 286 LEU B O 1
ATOM 3220 N N . THR B 1 87 ? 4.753 -4.058 5.765 1.00 0.27 287 THR B N 1
ATOM 3221 C CA . THR B 1 87 ? 5.797 -3.043 5.793 1.00 0.25 287 THR B CA 1
ATOM 3222 C C . THR B 1 87 ? 5.641 -2.094 4.606 1.00 0.21 287 THR B C 1
ATOM 3223 O O . THR B 1 87 ? 5.817 -0.883 4.736 1.00 0.22 287 THR B O 1
ATOM 3234 N N . LEU B 1 88 ? 5.307 -2.661 3.453 1.00 0.19 288 LEU B N 1
ATOM 3235 C CA . LEU B 1 88 ? 5.121 -1.874 2.240 1.00 0.17 288 LEU B CA 1
ATOM 3236 C C . LEU B 1 88 ? 3.894 -0.976 2.360 1.00 0.15 288 LEU B C 1
ATOM 3237 O O . LEU B 1 88 ? 3.959 0.221 2.078 1.00 0.16 288 LEU B O 1
ATOM 3253 N N . ILE B 1 89 ? 2.777 -1.562 2.779 1.00 0.15 289 ILE B N 1
ATOM 3254 C CA . ILE B 1 89 ? 1.542 -0.805 2.932 1.00 0.15 289 ILE B CA 1
ATOM 3255 C C . ILE B 1 89 ? 1.666 0.190 4.081 1.00 0.15 289 ILE B C 1
ATOM 3256 O O . ILE B 1 89 ? 1.242 1.341 3.970 1.00 0.18 289 ILE B O 1
ATOM 3272 N N . ASP B 1 90 ? 2.252 -0.261 5.186 1.00 0.13 290 ASP B N 1
ATOM 3273 C CA . ASP B 1 90 ? 2.428 0.598 6.352 1.00 0.15 290 ASP B CA 1
ATOM 3274 C C . ASP B 1 90 ? 3.362 1.760 6.026 1.00 0.15 290 ASP B C 1
ATOM 3275 O O . ASP B 1 90 ? 3.080 2.909 6.363 1.00 0.17 290 ASP B O 1
ATOM 3284 N N . VAL B 1 91 ? 4.475 1.452 5.368 1.00 0.14 291 VAL B N 1
ATOM 3285 C CA . VAL B 1 91 ? 5.443 2.479 5.001 1.00 0.16 291 VAL B CA 1
ATOM 3286 C C . VAL B 1 91 ? 4.790 3.538 4.119 1.00 0.15 291 VAL B C 1
ATOM 3287 O O . VAL B 1 91 ? 4.847 4.730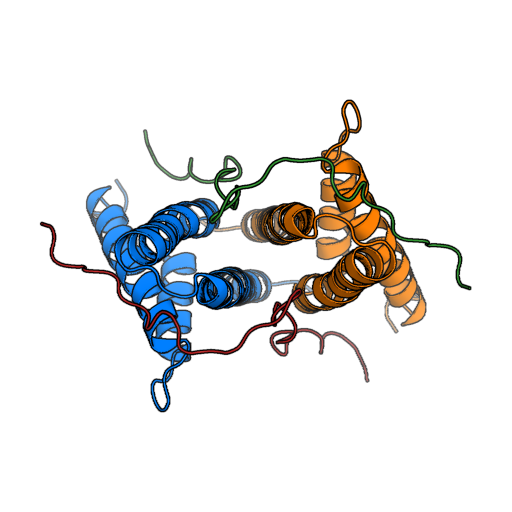 4.418 1.00 0.17 291 VAL B O 1
ATOM 3300 N N . ILE B 1 92 ? 4.171 3.093 3.031 1.00 0.14 292 ILE B N 1
ATOM 3301 C CA . ILE B 1 92 ? 3.511 4.010 2.110 1.00 0.17 292 ILE B CA 1
ATOM 3302 C C . ILE B 1 92 ? 2.448 4.830 2.836 1.00 0.15 292 ILE B C 1
ATOM 3303 O O . ILE B 1 92 ? 2.326 6.037 2.624 1.00 0.19 292 ILE B O 1
ATOM 3319 N N . ALA B 1 93 ? 1.677 4.162 3.689 1.00 0.15 293 ALA B N 1
ATOM 3320 C CA . ALA B 1 93 ? 0.618 4.828 4.441 1.00 0.16 293 ALA B CA 1
ATOM 3321 C C . ALA B 1 93 ? 1.191 5.866 5.405 1.00 0.18 293 ALA B C 1
ATOM 3322 O O . ALA B 1 93 ? 0.552 6.881 5.685 1.00 0.21 293 ALA B O 1
ATOM 3329 N N . HIS B 1 94 ? 2.387 5.601 5.922 1.00 0.20 294 HIS B N 1
ATOM 3330 C CA . HIS B 1 94 ? 3.016 6.519 6.868 1.00 0.24 294 HIS B CA 1
ATOM 3331 C C . HIS B 1 94 ? 3.472 7.805 6.180 1.00 0.23 294 HIS B C 1
ATOM 3332 O O . HIS B 1 94 ? 3.152 8.906 6.634 1.00 0.25 294 HIS B O 1
ATOM 3347 N N . LEU B 1 95 ? 4.218 7.669 5.089 1.00 0.26 295 LEU B N 1
ATOM 3348 C CA . LEU B 1 95 ? 4.701 8.844 4.373 1.00 0.32 295 LEU B CA 1
ATOM 3349 C C . LEU B 1 95 ? 3.544 9.532 3.661 1.00 0.31 295 LEU B C 1
ATOM 3350 O O . LEU B 1 95 ? 3.495 10.760 3.579 1.00 0.39 295 LEU B O 1
ATOM 3366 N N . CYS B 1 96 ? 2.602 8.735 3.166 1.00 0.26 296 CYS B N 1
ATOM 3367 C CA . CYS B 1 96 ? 1.438 9.288 2.488 1.00 0.28 296 CYS B CA 1
ATOM 3368 C C . CYS B 1 96 ? 0.688 10.202 3.450 1.00 0.30 296 CYS B C 1
ATOM 3369 O O . CYS B 1 96 ? 0.141 11.235 3.055 1.00 0.40 296 CYS B O 1
ATOM 3376 N N . GLU B 1 97 ? 0.687 9.817 4.723 1.00 0.27 297 GLU B N 1
ATOM 3377 C CA . GLU B 1 97 ? 0.026 10.604 5.753 1.00 0.32 297 GLU B CA 1
ATOM 3378 C C . GLU B 1 97 ? 0.757 11.926 5.936 1.00 0.35 297 GLU B C 1
ATOM 3379 O O . GLU B 1 97 ? 0.136 12.978 6.090 1.00 0.39 297 GLU B O 1
ATOM 3391 N N . MET B 1 98 ? 2.086 11.864 5.904 1.00 0.40 298 MET B N 1
ATOM 3392 C CA . MET B 1 98 ? 2.899 13.063 6.054 1.00 0.49 298 MET B CA 1
ATOM 3393 C C . MET B 1 98 ? 2.563 14.063 4.952 1.00 0.43 298 MET B C 1
ATOM 3394 O O . MET B 1 98 ? 2.449 15.263 5.202 1.00 0.51 298 MET B O 1
ATOM 3408 N N . TYR B 1 99 ? 2.390 13.556 3.735 1.00 0.34 299 TYR B N 1
ATOM 3409 C CA . TYR B 1 99 ? 2.048 14.410 2.604 1.00 0.31 299 TYR B CA 1
ATOM 3410 C C . TYR B 1 99 ? 0.779 15.197 2.899 1.00 0.32 299 TYR B C 1
ATOM 3411 O O . TYR B 1 99 ? 0.728 16.411 2.705 1.00 0.34 299 TYR B O 1
ATOM 3429 N N . ARG B 1 100 ? -0.243 14.492 3.367 1.00 0.34 300 ARG B N 1
ATOM 3430 C CA . ARG B 1 100 ? -1.515 15.125 3.687 1.00 0.39 300 ARG B CA 1
ATOM 3431 C C . ARG B 1 100 ? -1.329 16.238 4.713 1.00 0.44 300 ARG B C 1
ATOM 3432 O O . ARG B 1 100 ? -2.005 17.266 4.657 1.00 0.47 300 ARG B O 1
ATOM 3453 N N . ARG B 1 101 ? -0.417 16.022 5.654 1.00 0.48 301 ARG B N 1
ATOM 3454 C CA . ARG B 1 101 ? -0.158 17.011 6.694 1.00 0.56 301 ARG B CA 1
ATOM 3455 C C . ARG B 1 101 ? 0.640 18.184 6.137 1.00 0.54 301 ARG B C 1
ATOM 3456 O O . ARG B 1 101 ? 0.519 19.312 6.616 1.00 0.61 301 ARG B O 1
ATOM 3477 N N . SER B 1 102 ? 1.458 17.911 5.126 1.00 0.47 302 SER B N 1
ATOM 3478 C CA . SER B 1 102 ? 2.273 18.953 4.513 1.00 0.48 302 SER B CA 1
ATOM 3479 C C . SER B 1 102 ? 1.422 19.829 3.607 1.00 0.45 302 SER B C 1
ATOM 3480 O O . SER B 1 102 ? 1.942 20.672 2.875 1.00 0.46 302 SER B O 1
ATOM 3488 N N . ILE B 1 103 ? 0.113 19.620 3.652 1.00 0.46 303 ILE B N 1
ATOM 3489 C CA . ILE B 1 103 ? -0.792 20.391 2.818 1.00 0.50 303 ILE B CA 1
ATOM 3490 C C . ILE B 1 103 ? -1.568 21.403 3.653 1.00 0.63 303 ILE B C 1
ATOM 3491 O O . ILE B 1 103 ? -2.573 21.066 4.279 1.00 0.72 303 ILE B O 1
ATOM 3507 N N . PRO B 1 104 ? -1.130 22.632 3.653 1.00 0.69 304 PRO B N 1
ATOM 3508 C CA . PRO B 1 104 ? -1.806 23.723 4.407 1.00 0.84 304 PRO B CA 1
ATOM 3509 C C . PRO B 1 104 ? -3.161 24.049 3.787 1.00 0.99 304 PRO B C 1
ATOM 3510 O O . PRO B 1 104 ? -3.238 24.488 2.640 1.00 1.28 304 PRO B O 1
ATOM 3521 N N . ARG B 1 105 ? -4.228 23.805 4.539 1.00 1.21 305 ARG B N 1
ATOM 3522 C CA . ARG B 1 105 ? -5.574 24.052 4.034 1.00 1.48 305 ARG B CA 1
ATOM 3523 C C . ARG B 1 105 ? -6.312 25.084 4.887 1.00 1.94 305 ARG B C 1
ATOM 3524 O O . ARG B 1 105 ? -6.152 25.121 6.107 1.00 2.15 305 ARG B O 1
ATOM 3545 N N . GLU B 1 106 ? -7.129 25.913 4.235 1.00 2.25 306 GLU B N 1
ATOM 3546 C CA . GLU B 1 106 ? -7.898 26.933 4.946 1.00 2.80 306 GLU B CA 1
ATOM 3547 C C . GLU B 1 106 ? -8.924 26.264 5.864 1.00 3.26 306 GLU B C 1
ATOM 3548 O O . GLU B 1 106 ? -9.082 25.045 5.835 1.00 3.38 306 GLU B O 1
ATOM 3560 N N . VAL B 1 107 ? -9.611 27.058 6.685 1.00 3.69 307 VAL B N 1
ATOM 3561 C CA . VAL B 1 107 ? -10.605 26.504 7.606 1.00 4.31 307 VAL B CA 1
ATOM 3562 C C . VAL B 1 107 ? -10.286 26.904 9.043 1.00 4.90 307 VAL B C 1
ATOM 3563 O O . VAL B 1 107 ? -9.120 26.870 9.401 1.00 5.13 307 VAL B O 1
ATOM 3577 N N . ALA C 2 1 ? 29.647 -10.041 -4.727 1.00 7.88 401 ALA C N 1
ATOM 3578 C CA . ALA C 2 1 ? 28.227 -10.447 -4.458 1.00 7.45 401 ALA C CA 1
ATOM 3579 C C . ALA C 2 1 ? 27.357 -9.186 -4.368 1.00 6.60 401 ALA C C 1
ATOM 3580 O O . ALA C 2 1 ? 26.283 -9.105 -4.961 1.00 6.56 401 ALA C O 1
ATOM 3589 N N . MET C 2 2 ? 27.866 -8.214 -3.621 1.00 6.27 402 MET C N 1
ATOM 3590 C CA . MET C 2 2 ? 27.211 -6.921 -3.409 1.00 5.81 402 MET C CA 1
ATOM 3591 C C . MET C 2 2 ? 27.282 -6.544 -1.934 1.00 4.99 402 MET C C 1
ATOM 3592 O O . MET C 2 2 ? 27.605 -5.411 -1.599 1.00 5.00 402 MET C O 1
ATOM 3606 N N . ALA C 2 3 ? 27.002 -7.507 -1.049 1.00 4.70 403 ALA C N 1
ATOM 3607 C CA . ALA C 2 3 ? 27.071 -7.256 0.392 1.00 4.34 403 ALA C CA 1
ATOM 3608 C C . ALA C 2 3 ? 25.702 -7.390 1.057 1.00 3.59 403 ALA C C 1
ATOM 3609 O O . ALA C 2 3 ? 25.498 -8.249 1.904 1.00 3.90 403 ALA C O 1
ATOM 3616 N N . GLY C 2 4 ? 24.789 -6.504 0.680 1.00 3.08 404 GLY C N 1
ATOM 3617 C CA . GLY C 2 4 ? 23.447 -6.490 1.258 1.00 2.69 404 GLY C CA 1
ATOM 3618 C C . GLY C 2 4 ? 22.710 -7.815 1.089 1.00 2.19 404 GLY C C 1
ATOM 3619 O O . GLY C 2 4 ? 21.772 -7.913 0.296 1.00 2.00 404 GLY C O 1
ATOM 3623 N N . ILE C 2 5 ? 23.100 -8.823 1.867 1.00 2.13 405 ILE C N 1
ATOM 3624 C CA . ILE C 2 5 ? 22.420 -10.113 1.799 1.00 1.76 405 ILE C CA 1
ATOM 3625 C C . ILE C 2 5 ? 21.124 -10.042 2.606 1.00 1.42 405 ILE C C 1
ATOM 3626 O O . ILE C 2 5 ? 21.128 -10.210 3.825 1.00 1.64 405 ILE C O 1
ATOM 3642 N N . ILE C 2 6 ? 20.024 -9.764 1.908 1.00 1.03 406 ILE C N 1
ATOM 3643 C CA . ILE C 2 6 ? 18.719 -9.634 2.548 1.00 0.84 406 ILE C CA 1
ATOM 3644 C C . ILE C 2 6 ? 18.327 -10.909 3.278 1.00 0.97 406 ILE C C 1
ATOM 3645 O O . ILE C 2 6 ? 18.258 -11.987 2.686 1.00 1.17 406 ILE C O 1
ATOM 3661 N N . SER C 2 7 ? 18.054 -10.766 4.568 1.00 1.17 407 SER C N 1
ATOM 3662 C CA . SER C 2 7 ? 17.645 -11.894 5.394 1.00 1.43 407 SER C CA 1
ATOM 3663 C C . SER C 2 7 ? 16.170 -11.744 5.748 1.00 1.36 407 SER C C 1
ATOM 3664 O O . SER C 2 7 ? 15.306 -12.342 5.110 1.00 2.17 407 SER C O 1
ATOM 3672 N N . GLY C 2 8 ? 15.891 -10.917 6.753 1.00 1.15 408 GLY C N 1
ATOM 3673 C CA . GLY C 2 8 ? 14.514 -10.668 7.167 1.00 1.16 408 GLY C CA 1
ATOM 3674 C C . GLY C 2 8 ? 14.116 -11.516 8.367 1.00 1.30 408 GLY C C 1
ATOM 3675 O O . GLY C 2 8 ? 13.497 -11.021 9.308 1.00 2.36 408 GLY C O 1
ATOM 3679 N N . THR C 2 9 ? 14.460 -12.793 8.326 1.00 0.51 409 THR C N 1
ATOM 3680 C CA . THR C 2 9 ? 14.115 -13.689 9.419 1.00 0.53 409 THR C CA 1
ATOM 3681 C C . THR C 2 9 ? 13.025 -14.650 8.977 1.00 0.46 409 THR C C 1
ATOM 3682 O O . THR C 2 9 ? 12.176 -15.061 9.769 1.00 0.55 409 THR C O 1
ATOM 3693 N N . PRO C 2 10 ? 13.042 -15.000 7.727 1.00 0.36 410 PRO C N 1
ATOM 3694 C CA . PRO C 2 10 ? 12.049 -15.925 7.125 1.00 0.36 410 PRO C CA 1
ATOM 3695 C C . PRO C 2 10 ? 11.666 -17.053 8.078 1.00 0.44 410 PRO C C 1
ATOM 3696 O O . PRO C 2 10 ? 12.466 -17.464 8.918 1.00 0.57 410 PRO C O 1
ATOM 3707 N N . THR C 2 11 ? 10.442 -17.550 7.946 1.00 0.48 411 THR C N 1
ATOM 3708 C CA . THR C 2 11 ? 9.979 -18.630 8.808 1.00 0.59 411 THR C CA 1
ATOM 3709 C C . THR C 2 11 ? 10.095 -18.232 10.274 1.00 0.54 411 THR C C 1
ATOM 3710 O O . THR C 2 11 ? 10.809 -18.875 11.044 1.00 0.91 411 THR C O 1
ATOM 3721 N N . ARG C 2 12 ? 9.402 -17.169 10.658 1.00 0.66 412 ARG C N 1
ATOM 3722 C CA . ARG C 2 12 ? 9.460 -16.706 12.038 1.00 0.63 412 ARG C CA 1
ATOM 3723 C C . ARG C 2 12 ? 8.065 -16.417 12.586 1.00 0.65 412 ARG C C 1
ATOM 3724 O O . ARG C 2 12 ? 7.746 -16.784 13.716 1.00 0.89 412 ARG C O 1
ATOM 3745 N N . ILE C 2 13 ? 7.245 -15.745 11.788 1.00 0.62 413 ILE C N 1
ATOM 3746 C CA . ILE C 2 13 ? 5.895 -15.399 12.218 1.00 0.65 413 ILE C CA 1
ATOM 3747 C C . ILE C 2 13 ? 4.859 -16.350 11.622 1.00 0.74 413 ILE C C 1
ATOM 3748 O O . ILE C 2 13 ? 4.932 -16.710 10.447 1.00 0.77 413 ILE C O 1
ATOM 3764 N N . SER C 2 14 ? 3.887 -16.741 12.444 1.00 0.85 414 SER C N 1
ATOM 3765 C CA . SER C 2 14 ? 2.826 -17.638 11.994 1.00 0.98 414 SER C CA 1
ATOM 3766 C C . SER C 2 14 ? 1.667 -16.822 11.429 1.00 0.89 414 SER C C 1
ATOM 3767 O O . SER C 2 14 ? 0.902 -16.211 12.176 1.00 1.06 414 SER C O 1
ATOM 3775 N N . VAL C 2 15 ? 1.562 -16.797 10.106 1.00 0.82 415 VAL C N 1
ATOM 3776 C CA . VAL C 2 15 ? 0.514 -16.030 9.443 1.00 0.75 415 VAL C CA 1
ATOM 3777 C C . VAL C 2 15 ? -0.544 -16.934 8.816 1.00 1.03 415 VAL C C 1
ATOM 3778 O O . VAL C 2 15 ? -0.243 -18.032 8.348 1.00 1.24 415 VAL C O 1
ATOM 3791 N N . ASP C 2 16 ? -1.782 -16.447 8.792 1.00 1.11 416 ASP C N 1
ATOM 3792 C CA . ASP C 2 16 ? -2.884 -17.196 8.197 1.00 1.42 416 ASP C CA 1
ATOM 3793 C C . ASP C 2 16 ? -3.284 -16.563 6.865 1.00 0.89 416 ASP C C 1
ATOM 3794 O O . ASP C 2 16 ? -2.651 -15.612 6.407 1.00 1.09 416 ASP C O 1
ATOM 3803 N N . GLU C 2 17 ? -4.340 -17.088 6.251 1.00 1.19 417 GLU C N 1
ATOM 3804 C CA . GLU C 2 17 ? -4.810 -16.556 4.975 1.00 0.90 417 GLU C CA 1
ATOM 3805 C C . GLU C 2 17 ? -4.618 -15.041 4.915 1.00 0.88 417 GLU C C 1
ATOM 3806 O O . GLU C 2 17 ? -3.508 -14.559 4.692 1.00 1.60 417 GLU C O 1
ATOM 3818 N N . LYS C 2 18 ? -5.702 -14.292 5.112 1.00 0.83 418 LYS C N 1
ATOM 3819 C CA . LYS C 2 18 ? -5.623 -12.832 5.071 1.00 0.72 418 LYS C CA 1
ATOM 3820 C C . LYS C 2 18 ? -4.479 -12.333 5.943 1.00 0.62 418 LYS C C 1
ATOM 3821 O O . LYS C 2 18 ? -4.276 -11.128 6.090 1.00 0.96 418 LYS C O 1
ATOM 3840 N N . THR C 2 19 ? -3.735 -13.267 6.520 1.00 0.53 419 THR C N 1
ATOM 3841 C CA . THR C 2 19 ? -2.610 -12.915 7.378 1.00 0.73 419 THR C CA 1
ATOM 3842 C C . THR C 2 19 ? -2.542 -11.403 7.589 1.00 0.77 419 THR C C 1
ATOM 3843 O O . THR C 2 19 ? -2.522 -10.631 6.630 1.00 1.39 419 THR C O 1
ATOM 3854 N N . GLU C 2 20 ? -2.508 -10.994 8.855 1.00 0.80 420 GLU C N 1
ATOM 3855 C CA . GLU C 2 20 ? -2.441 -9.577 9.206 1.00 0.82 420 GLU C CA 1
ATOM 3856 C C . GLU C 2 20 ? -2.271 -8.703 7.964 1.00 0.86 420 GLU C C 1
ATOM 3857 O O . GLU C 2 20 ? -1.778 -9.158 6.933 1.00 1.52 420 GLU C O 1
ATOM 3869 N N . LEU C 2 21 ? -2.686 -7.440 8.077 1.00 0.68 421 LEU C N 1
ATOM 3870 C CA . LEU C 2 21 ? -2.578 -6.501 6.960 1.00 0.61 421 LEU C CA 1
ATOM 3871 C C . LEU C 2 21 ? -2.599 -5.055 7.462 1.00 0.68 421 LEU C C 1
ATOM 3872 O O . LEU C 2 21 ? -1.839 -4.688 8.357 1.00 1.47 421 LEU C O 1
ATOM 3888 N N . ALA C 2 22 ? -3.473 -4.237 6.876 1.00 0.48 422 ALA C N 1
ATOM 3889 C CA . ALA C 2 22 ? -3.583 -2.832 7.268 1.00 0.39 422 ALA C CA 1
ATOM 3890 C C . ALA C 2 22 ? -4.255 -2.699 8.632 1.00 0.49 422 ALA C C 1
ATOM 3891 O O . ALA C 2 22 ? -4.437 -1.594 9.142 1.00 1.14 422 ALA C O 1
ATOM 3898 N N . ARG C 2 23 ? -4.627 -3.833 9.211 1.00 0.43 423 ARG C N 1
ATOM 3899 C CA . ARG C 2 23 ? -5.286 -3.844 10.513 1.00 0.35 423 ARG C CA 1
ATOM 3900 C C . ARG C 2 23 ? -4.727 -2.758 11.431 1.00 0.42 423 ARG C C 1
ATOM 3901 O O . ARG C 2 23 ? -5.388 -2.339 12.382 1.00 0.61 423 ARG C O 1
ATOM 3922 N N . ILE C 2 24 ? -3.499 -2.327 11.161 1.00 0.44 424 ILE C N 1
ATOM 3923 C CA . ILE C 2 24 ? -2.858 -1.312 11.994 1.00 0.56 424 ILE C CA 1
ATOM 3924 C C . ILE C 2 24 ? -3.500 0.053 11.798 1.00 0.60 424 ILE C C 1
ATOM 3925 O O . ILE C 2 24 ? -2.988 1.061 12.285 1.00 1.43 424 ILE C O 1
ATOM 3941 N N . ALA C 2 25 ? -4.614 0.092 11.082 1.00 0.73 425 ALA C N 1
ATOM 3942 C CA . ALA C 2 25 ? -5.287 1.359 10.841 1.00 0.62 425 ALA C CA 1
ATOM 3943 C C . ALA C 2 25 ? -4.251 2.464 10.667 1.00 0.57 425 ALA C C 1
ATOM 3944 O O . ALA C 2 25 ? -4.344 3.278 9.749 1.00 0.64 425 ALA C O 1
ATOM 3951 N N . LYS C 2 26 ? -3.255 2.477 11.550 1.00 0.60 426 LYS C N 1
ATOM 3952 C CA . LYS C 2 26 ? -2.198 3.479 11.475 1.00 0.66 426 LYS C CA 1
ATOM 3953 C C . LYS C 2 26 ? -2.459 4.623 12.451 1.00 0.74 426 LYS C C 1
ATOM 3954 O O . LYS C 2 26 ? -1.680 5.574 12.529 1.00 1.25 426 LYS C O 1
ATOM 3973 N N . GLY C 2 27 ? -3.558 4.529 13.190 1.00 0.91 427 GLY C N 1
ATOM 3974 C CA . GLY C 2 27 ? -3.909 5.569 14.151 1.00 1.01 427 GLY C CA 1
ATOM 3975 C C . GLY C 2 27 ? -4.356 6.833 13.425 1.00 0.88 427 GLY C C 1
ATOM 3976 O O . GLY C 2 27 ? -4.413 7.913 14.013 1.00 1.37 427 GLY C O 1
ATOM 3980 N N . MET C 2 28 ? -4.671 6.686 12.141 1.00 0.81 428 MET C N 1
ATOM 3981 C CA . MET C 2 28 ? -5.111 7.818 11.332 1.00 0.74 428 MET C CA 1
ATOM 3982 C C . MET C 2 28 ? -6.633 7.984 11.406 1.00 0.81 428 MET C C 1
ATOM 3983 O O . MET C 2 28 ? -7.142 9.102 11.452 1.00 1.67 428 MET C O 1
ATOM 3997 N N . GLN C 2 29 ? -7.350 6.863 11.388 1.00 0.62 429 GLN C N 1
ATOM 3998 C CA . GLN C 2 29 ? -8.817 6.889 11.417 1.00 0.54 429 GLN C CA 1
ATOM 3999 C C . GLN C 2 29 ? -9.388 7.563 12.674 1.00 0.69 429 GLN C C 1
ATOM 4000 O O . GLN C 2 29 ? -10.338 7.065 13.273 1.00 1.41 429 GLN C O 1
ATOM 4014 N N . ASP C 2 30 ? -8.839 8.716 13.034 1.00 0.78 430 ASP C N 1
ATOM 4015 C CA . ASP C 2 30 ? -9.332 9.478 14.186 1.00 0.87 430 ASP C CA 1
ATOM 4016 C C . ASP C 2 30 ? -9.999 10.744 13.656 1.00 0.90 430 ASP C C 1
ATOM 4017 O O . ASP C 2 30 ? -10.654 11.497 14.377 1.00 1.39 430 ASP C O 1
ATOM 4026 N N . LEU C 2 31 ? -9.753 10.957 12.375 1.00 1.14 431 LEU C N 1
ATOM 4027 C CA . LEU C 2 31 ? -10.223 12.119 11.626 1.00 1.49 431 LEU C CA 1
ATOM 4028 C C . LEU C 2 31 ? -11.723 12.430 11.739 1.00 1.97 431 LEU C C 1
ATOM 4029 O O . LEU C 2 31 ? -12.447 12.181 10.777 1.00 2.70 431 LEU C O 1
ATOM 4045 N N . GLU C 2 32 ? -12.210 13.034 12.831 1.00 2.19 432 GLU C N 1
ATOM 4046 C CA . GLU C 2 32 ? -13.641 13.390 12.839 1.00 2.77 432 GLU C CA 1
ATOM 4047 C C . GLU C 2 32 ? -14.330 13.426 14.224 1.00 3.01 432 GLU C C 1
ATOM 4048 O O . GLU C 2 32 ? -14.492 14.494 14.805 1.00 3.26 432 GLU C O 1
ATOM 4060 N N . SER C 2 33 ? -14.808 12.268 14.688 1.00 3.62 433 SER C N 1
ATOM 4061 C CA . SER C 2 33 ? -15.574 12.154 15.952 1.00 4.36 433 SER C CA 1
ATOM 4062 C C . SER C 2 33 ? -15.382 13.313 16.948 1.00 4.85 433 SER C C 1
ATOM 4063 O O . SER C 2 33 ? -14.319 13.928 17.030 1.00 5.00 433 SER C O 1
ATOM 4071 N N . GLU C 2 34 ? -16.448 13.570 17.732 1.00 5.51 434 GLU C N 1
ATOM 4072 C CA . GLU C 2 34 ? -16.426 14.617 18.760 1.00 6.31 434 GLU C CA 1
ATOM 4073 C C . GLU C 2 34 ? -16.663 14.002 20.142 1.00 6.93 434 GLU C C 1
ATOM 4074 O O . GLU C 2 34 ? -16.718 12.785 20.231 1.00 7.38 434 GLU C O 1
ATOM 4087 N N . ALA D 2 1 ? -29.603 -10.054 4.775 1.00 7.88 501 ALA D N 1
ATOM 4088 C CA . ALA D 2 1 ? -28.182 -10.460 4.508 1.00 7.45 501 ALA D CA 1
ATOM 4089 C C . ALA D 2 1 ? -27.314 -9.198 4.417 1.00 6.60 501 ALA D C 1
ATOM 4090 O O . ALA D 2 1 ? -26.239 -9.115 5.005 1.00 6.56 501 ALA D O 1
ATOM 4099 N N . MET D 2 2 ? -27.824 -8.230 3.665 1.00 6.27 502 MET D N 1
ATOM 4100 C CA . MET D 2 2 ? -27.170 -6.937 3.446 1.00 5.81 502 MET D CA 1
ATOM 4101 C C . MET D 2 2 ? -27.235 -6.565 1.968 1.00 5.00 502 MET D C 1
ATOM 4102 O O . MET D 2 2 ? -27.564 -5.435 1.628 1.00 5.01 502 MET D O 1
ATOM 4116 N N . ALA D 2 3 ? -26.959 -7.533 1.088 1.00 4.71 503 ALA D N 1
ATOM 4117 C CA . ALA D 2 3 ? -27.026 -7.287 -0.355 1.00 4.35 503 ALA D CA 1
ATOM 4118 C C . ALA D 2 3 ? -25.658 -7.421 -1.019 1.00 3.60 503 ALA D C 1
ATOM 4119 O O . ALA D 2 3 ? -25.452 -8.285 -1.861 1.00 3.91 503 ALA D O 1
ATOM 4126 N N . GLY D 2 4 ? -24.745 -6.534 -0.645 1.00 3.10 504 GLY D N 1
ATOM 4127 C CA . GLY D 2 4 ? -23.405 -6.522 -1.222 1.00 2.72 504 GLY D CA 1
ATOM 4128 C C . GLY D 2 4 ? -22.664 -7.845 -1.049 1.00 2.21 504 GLY D C 1
ATOM 4129 O O . GLY D 2 4 ? -21.728 -7.939 -0.253 1.00 2.01 504 GLY D O 1
ATOM 4133 N N . ILE D 2 5 ? -23.054 -8.856 -1.821 1.00 2.15 505 ILE D N 1
ATOM 4134 C CA . ILE D 2 5 ? -22.372 -10.145 -1.749 1.00 1.77 505 ILE D CA 1
ATOM 4135 C C . ILE D 2 5 ? -21.077 -10.078 -2.554 1.00 1.43 505 ILE D C 1
ATOM 4136 O O . ILE D 2 5 ? -21.081 -10.249 -3.773 1.00 1.65 505 ILE D O 1
ATOM 4152 N N . ILE D 2 6 ? -19.978 -9.794 -1.859 1.00 1.04 506 ILE D N 1
ATOM 4153 C CA . ILE D 2 6 ? -18.673 -9.666 -2.498 1.00 0.84 506 ILE D CA 1
ATOM 4154 C C . ILE D 2 6 ? -18.281 -10.944 -3.224 1.00 0.96 506 ILE D C 1
ATOM 4155 O O . ILE D 2 6 ? -18.209 -12.019 -2.627 1.00 1.16 506 ILE D O 1
ATOM 4171 N N . SER D 2 7 ? -18.007 -10.805 -4.515 1.00 1.16 507 SER D N 1
ATOM 4172 C CA . SER D 2 7 ? -17.596 -11.936 -5.335 1.00 1.42 507 SER D CA 1
ATOM 4173 C C . SER D 2 7 ? -16.120 -11.786 -5.690 1.00 1.36 507 SER D C 1
ATOM 4174 O O . SER D 2 7 ? -15.256 -12.380 -5.048 1.00 2.17 507 SER D O 1
ATOM 4182 N N . GLY D 2 8 ? -15.842 -10.963 -6.698 1.00 1.15 508 GLY D N 1
ATOM 4183 C CA . GLY D 2 8 ? -14.466 -10.713 -7.113 1.00 1.16 508 GLY D CA 1
ATOM 4184 C C . GLY D 2 8 ? -14.066 -11.567 -8.308 1.00 1.30 508 GLY D C 1
ATOM 4185 O O . GLY D 2 8 ? -13.447 -11.075 -9.252 1.00 2.36 508 GLY D O 1
ATOM 4189 N N . THR D 2 9 ? -14.409 -12.843 -8.263 1.00 0.51 509 THR D N 1
ATOM 4190 C CA . THR D 2 9 ? -14.063 -13.743 -9.352 1.00 0.53 509 THR D CA 1
ATOM 4191 C C . THR D 2 9 ? -12.972 -14.701 -8.906 1.00 0.45 509 THR D C 1
ATOM 4192 O O . THR D 2 9 ? -12.122 -15.115 -9.696 1.00 0.54 509 THR D O 1
ATOM 4203 N N . PRO D 2 10 ? -12.989 -15.047 -7.654 1.00 0.36 510 PRO D N 1
ATOM 4204 C CA . PRO D 2 10 ? -11.995 -15.969 -7.049 1.00 0.36 510 PRO D CA 1
ATOM 4205 C C . PRO D 2 10 ? -11.611 -17.100 -7.997 1.00 0.44 510 PRO D C 1
ATOM 4206 O O . PRO D 2 10 ? -12.410 -17.515 -8.836 1.00 0.57 510 PRO D O 1
ATOM 4217 N N . THR D 2 11 ? -10.386 -17.595 -7.863 1.00 0.48 511 THR D N 1
ATOM 4218 C CA . THR D 2 11 ? -9.922 -18.678 -8.720 1.00 0.59 511 THR D CA 1
ATOM 4219 C C . THR D 2 11 ? -10.039 -18.286 -10.188 1.00 0.53 511 THR D C 1
ATOM 4220 O O . THR D 2 11 ? -10.752 -18.933 -10.955 1.00 0.91 511 THR D O 1
ATOM 4231 N N . ARG D 2 12 ? -9.346 -17.224 -10.576 1.00 0.66 512 ARG D N 1
ATOM 4232 C CA . ARG D 2 12 ? -9.404 -16.766 -11.958 1.00 0.62 512 ARG D CA 1
ATOM 4233 C C . ARG D 2 12 ? -8.010 -16.478 -12.507 1.00 0.64 512 ARG D C 1
ATOM 4234 O O . ARG D 2 12 ? -7.690 -16.850 -13.635 1.00 0.88 512 ARG D O 1
ATOM 4255 N N . ILE D 2 13 ? -7.190 -15.802 -11.711 1.00 0.61 513 ILE D N 1
ATOM 4256 C CA . ILE D 2 13 ? -5.841 -15.457 -12.142 1.00 0.64 513 ILE D CA 1
ATOM 4257 C C . ILE D 2 13 ? -4.804 -16.404 -11.542 1.00 0.73 513 ILE D C 1
ATOM 4258 O O . ILE D 2 13 ? -4.876 -16.759 -10.365 1.00 0.77 513 ILE D O 1
ATOM 4274 N N . SER D 2 14 ? -3.831 -16.798 -12.362 1.00 0.84 514 SER D N 1
ATOM 4275 C CA . SER D 2 14 ? -2.769 -17.692 -11.908 1.00 0.97 514 SER D CA 1
ATOM 4276 C C . SER D 2 14 ? -1.611 -16.873 -11.346 1.00 0.88 514 SER D C 1
ATOM 4277 O O . SER D 2 14 ? -0.846 -16.264 -12.095 1.00 1.05 514 SER D O 1
ATOM 4285 N N . VAL D 2 15 ? -1.507 -16.842 -10.023 1.00 0.80 515 VAL D N 1
ATOM 4286 C CA . VAL D 2 15 ? -0.459 -16.071 -9.363 1.00 0.74 515 VAL D CA 1
ATOM 4287 C C . VAL D 2 15 ? 0.599 -16.972 -8.732 1.00 1.01 515 VAL D C 1
ATOM 4288 O O . VAL D 2 15 ? 0.299 -18.069 -8.260 1.00 1.23 515 VAL D O 1
ATOM 4301 N N . ASP D 2 16 ? 1.836 -16.484 -8.710 1.00 1.09 516 ASP D N 1
ATOM 4302 C CA . ASP D 2 16 ? 2.939 -17.229 -8.112 1.00 1.41 516 ASP D CA 1
ATOM 4303 C C . ASP D 2 16 ? 3.338 -16.590 -6.782 1.00 0.88 516 ASP D C 1
ATOM 4304 O O . ASP D 2 16 ? 2.704 -15.638 -6.327 1.00 1.08 516 ASP D O 1
ATOM 4313 N N . GLU D 2 17 ? 4.395 -17.112 -6.165 1.00 1.17 517 GLU D N 1
ATOM 4314 C CA . GLU D 2 17 ? 4.864 -16.575 -4.892 1.00 0.89 517 GLU D CA 1
ATOM 4315 C C . GLU D 2 17 ? 4.670 -15.060 -4.838 1.00 0.87 517 GLU D C 1
ATOM 4316 O O . GLU D 2 17 ? 3.560 -14.578 -4.617 1.00 1.60 517 GLU D O 1
ATOM 4328 N N . LYS D 2 18 ? 5.753 -14.310 -5.038 1.00 0.82 518 LYS D N 1
ATOM 4329 C CA . LYS D 2 18 ? 5.674 -12.851 -5.002 1.00 0.72 518 LYS D CA 1
ATOM 4330 C C . LYS D 2 18 ? 4.529 -12.356 -5.877 1.00 0.62 518 LYS D C 1
ATOM 4331 O O . LYS D 2 18 ? 4.325 -11.152 -6.028 1.00 0.96 518 LYS D O 1
ATOM 4350 N N . THR D 2 19 ? 3.786 -13.293 -6.450 1.00 0.53 519 THR D N 1
ATOM 4351 C CA . THR D 2 19 ? 2.661 -12.946 -7.309 1.00 0.72 519 THR D CA 1
ATOM 4352 C C . THR D 2 19 ? 2.592 -11.434 -7.526 1.00 0.77 519 THR D C 1
ATOM 4353 O O . THR D 2 19 ? 2.570 -10.659 -6.571 1.00 1.39 519 THR D O 1
ATOM 4364 N N . GLU D 2 20 ? 2.557 -11.030 -8.794 1.00 0.80 520 GLU D N 1
ATOM 4365 C CA . GLU D 2 20 ? 2.489 -9.615 -9.151 1.00 0.82 520 GLU D CA 1
ATOM 4366 C C . GLU D 2 20 ? 2.318 -8.736 -7.912 1.00 0.86 520 GLU D C 1
ATOM 4367 O O . GLU D 2 20 ? 1.825 -9.188 -6.879 1.00 1.51 520 GLU D O 1
ATOM 4379 N N . LEU D 2 21 ? 2.732 -7.473 -8.030 1.00 0.68 521 LEU D N 1
ATOM 4380 C CA . LEU D 2 21 ? 2.623 -6.530 -6.917 1.00 0.61 521 LEU D CA 1
ATOM 4381 C C . LEU D 2 21 ? 2.642 -5.085 -7.425 1.00 0.68 521 LEU D C 1
ATOM 4382 O O . LEU D 2 21 ? 1.882 -4.723 -8.322 1.00 1.47 521 LEU D O 1
ATOM 4398 N N . ALA D 2 22 ? 3.516 -4.265 -6.841 1.00 0.48 522 ALA D N 1
ATOM 4399 C CA . ALA D 2 22 ? 3.625 -2.861 -7.239 1.00 0.39 522 ALA D CA 1
ATOM 4400 C C . ALA D 2 22 ? 4.297 -2.733 -8.603 1.00 0.50 522 ALA D C 1
ATOM 4401 O O . ALA D 2 22 ? 4.478 -1.630 -9.118 1.00 1.15 522 ALA D O 1
ATOM 4408 N N . ARG D 2 23 ? 4.670 -3.869 -9.177 1.00 0.42 523 ARG D N 1
ATOM 4409 C CA . ARG D 2 23 ? 5.329 -3.885 -10.479 1.00 0.35 523 ARG D CA 1
ATOM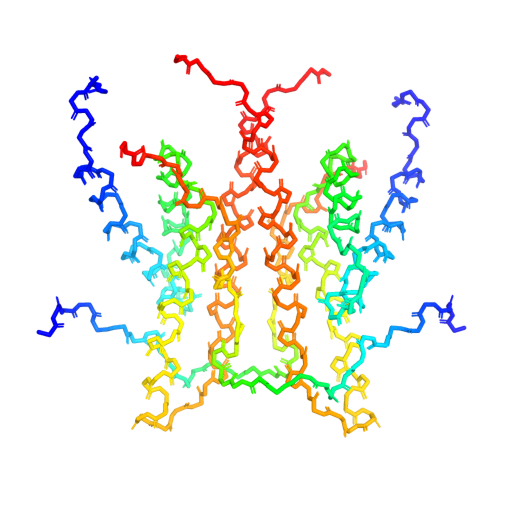 4410 C C . ARG D 2 23 ? 4.769 -2.803 -11.402 1.00 0.42 523 ARG D C 1
ATOM 4411 O O . ARG D 2 23 ? 5.430 -2.387 -12.355 1.00 0.61 523 ARG D O 1
ATOM 4432 N N . ILE D 2 24 ? 3.541 -2.371 -11.135 1.00 0.44 524 ILE D N 1
ATOM 4433 C CA . ILE D 2 24 ? 2.899 -1.361 -11.972 1.00 0.56 524 ILE D CA 1
ATOM 4434 C C . ILE D 2 24 ? 3.539 0.006 -11.780 1.00 0.59 524 ILE D C 1
ATOM 4435 O O . ILE D 2 24 ? 3.027 1.011 -12.272 1.00 1.43 524 ILE D O 1
ATOM 4451 N N . ALA D 2 25 ? 4.654 0.049 -11.064 1.00 0.73 525 ALA D N 1
ATOM 4452 C CA . ALA D 2 25 ? 5.325 1.318 -10.828 1.00 0.62 525 ALA D CA 1
ATOM 4453 C C . ALA D 2 25 ? 4.288 2.422 -10.659 1.00 0.57 525 ALA D C 1
ATOM 4454 O O . ALA D 2 25 ? 4.380 3.239 -9.744 1.00 0.64 525 ALA D O 1
ATOM 4461 N N . LYS D 2 26 ? 3.292 2.431 -11.542 1.00 0.60 526 LYS D N 1
ATOM 4462 C CA . LYS D 2 26 ? 2.234 3.432 -11.471 1.00 0.65 526 LYS D CA 1
ATOM 4463 C C . LYS D 2 26 ? 2.494 4.572 -12.452 1.00 0.74 526 LYS D C 1
ATOM 4464 O O . LYS D 2 26 ? 1.715 5.522 -12.534 1.00 1.25 526 LYS D O 1
ATOM 4483 N N . GLY D 2 27 ? 3.594 4.477 -13.191 1.00 0.90 527 GLY D N 1
ATOM 4484 C CA . GLY D 2 27 ? 3.944 5.513 -14.155 1.00 1.01 527 GLY D CA 1
ATOM 4485 C C . GLY D 2 27 ? 4.390 6.780 -13.435 1.00 0.88 527 GLY D C 1
ATOM 4486 O O . GLY D 2 27 ? 4.446 7.858 -14.026 1.00 1.37 527 GLY D O 1
ATOM 4490 N N . MET D 2 28 ? 4.704 6.639 -12.149 1.00 0.81 528 MET D N 1
ATOM 4491 C CA . MET D 2 28 ? 5.144 7.774 -11.344 1.00 0.75 528 MET D CA 1
ATOM 4492 C C . MET D 2 28 ? 6.665 7.941 -11.419 1.00 0.81 528 MET D C 1
ATOM 4493 O O . MET D 2 28 ? 7.173 9.059 -11.469 1.00 1.67 528 MET D O 1
ATOM 4507 N N . GLN D 2 29 ? 7.383 6.821 -11.396 1.00 0.62 529 GLN D N 1
ATOM 4508 C CA . GLN D 2 29 ? 8.850 6.848 -11.425 1.00 0.53 529 GLN D CA 1
ATOM 4509 C C . GLN D 2 29 ? 9.421 7.518 -12.684 1.00 0.68 529 GLN D C 1
ATOM 4510 O O . GLN D 2 29 ? 10.372 7.019 -13.282 1.00 1.40 529 GLN D O 1
ATOM 4524 N N . ASP D 2 30 ? 8.870 8.668 -13.050 1.00 0.78 530 ASP D N 1
ATOM 4525 C CA . ASP D 2 30 ? 9.364 9.427 -14.204 1.00 0.88 530 ASP D CA 1
ATOM 4526 C C . ASP D 2 30 ? 10.030 10.694 -13.679 1.00 0.90 530 ASP D C 1
ATOM 4527 O O . ASP D 2 30 ? 10.682 11.446 -14.403 1.00 1.39 530 ASP D O 1
ATOM 4536 N N . LEU D 2 31 ? 9.784 10.913 -12.398 1.00 1.14 531 LEU D N 1
ATOM 4537 C CA . LEU D 2 31 ? 10.251 12.079 -11.653 1.00 1.50 531 LEU D CA 1
ATOM 4538 C C . LEU D 2 31 ? 11.751 12.391 -11.768 1.00 1.98 531 LEU D C 1
ATOM 4539 O O . LEU D 2 31 ? 12.475 12.146 -10.806 1.00 2.70 531 LEU D O 1
ATOM 4555 N N . GLU D 2 32 ? 12.238 12.991 -12.863 1.00 2.20 532 GLU D N 1
ATOM 4556 C CA . GLU D 2 32 ? 13.669 13.349 -12.871 1.00 2.77 532 GLU D CA 1
ATOM 4557 C C . GLU D 2 32 ? 14.360 13.380 -14.256 1.00 3.02 532 GLU D C 1
ATOM 4558 O O . GLU D 2 32 ? 14.518 14.444 -14.842 1.00 3.27 532 GLU D O 1
ATOM 4570 N N . SER D 2 33 ? 14.839 12.220 -14.715 1.00 3.62 533 SER D N 1
ATOM 4571 C CA . SER D 2 33 ? 15.603 12.102 -15.980 1.00 4.36 533 SER D CA 1
ATOM 4572 C C . SER D 2 33 ? 15.411 13.257 -16.980 1.00 4.85 533 SER D C 1
ATOM 4573 O O . SER D 2 33 ? 14.347 13.870 -17.064 1.00 4.99 533 SER D O 1
ATOM 4581 N N . GLU D 2 34 ? 16.477 13.512 -17.765 1.00 5.51 534 GLU D N 1
ATOM 4582 C CA . GLU D 2 34 ? 16.454 14.554 -18.796 1.00 6.31 534 GLU D CA 1
ATOM 4583 C C . GLU D 2 34 ? 16.691 13.934 -20.176 1.00 6.93 534 GLU D C 1
ATOM 4584 O O . GLU D 2 34 ? 16.748 12.718 -20.259 1.00 7.38 534 GLU D O 1
#

Sequence (282 aa):
AMARMSPADKRKLLDELRSIYRTIVLEYFNTDAKVNERIDEFVSKAFFADISVSQVLEIHVELMDTFSKQLKLEGRSEDILLDYRLTLIDVIAHLCEMYRRSIPREVAMARMSPADKRKLLDELRSIYRTIVLEYFNTDAKVNERIDEFVSKAFFADISVSQVLEIHVELMDTFSKQLKLEGRSEDILLDYRLTLIDVIAHLCEMYRRSIPREVAMAGIISGTPTRISVDEKTELARIAKGMQDLESEAMAGIISGTPTRISVDEKTELARIAKGMQDLESE

CATH classification: 1.10.1240.30

Nearest PDB structures (foldseek):
  1suy-assembly1_A  TM=1.009E+00  e=9.211E-15  Thermosynechococcus vestitus BP-1
  1q6a-assembly1_A  TM=8.704E-01  e=8.290E-12  Thermosynechococcus vestitus BP-1
  5c5e-assembly1_B  TM=9.142E-01  e=4.444E-08  Synechococcus elongatus PCC 7942 = FACHB-805
  4g86-assembly1_B  TM=8.766E-01  e=9.174E-08  Synechococcus elongatus PCC 7942 = FACHB-805
  1r8j-assembly1_B  TM=8.726E-01  e=1.212E-07  Synechococcus elongatus PCC 7942 = FACHB-805

B-factor: mean 1.24, std 1.46, range [0.13, 9.0]

Solvent-accessible surface area: 15731 Å² total; per-residue (Å²): 138,69,88,192,121,52,118,65,63,45,118,106,35,26,67,63,1,130,46,23,2,53,33,0,1,55,30,49,35,43,126,125,36,145,20,92,94,83,16,68,79,2,5,50,41,0,34,160,13,61,2,4,7,0,13,1,2,40,31,0,7,100,15,6,55,44,0,5,125,40,3,118,143,88,67,115,49,72,73,1,13,8,0,0,35,12,0,0,3,11,0,1,0,54,0,2,13,50,6,52,182,40,15,114,128,146,198,139,67,87,194,120,51,121,63,60,46,118,107,36,27,66,64,1,129,47,22,2,53,33,0,0,54,29,48,34,45,126,125,38,145,20,95,94,84,16,66,78,2,6,50,41,0,33,163,12,62,3,5,6,0,14,0,2,39,30,0,7,101,16,5,55,43,0,4,126,42,3,118,145,90,66,116,5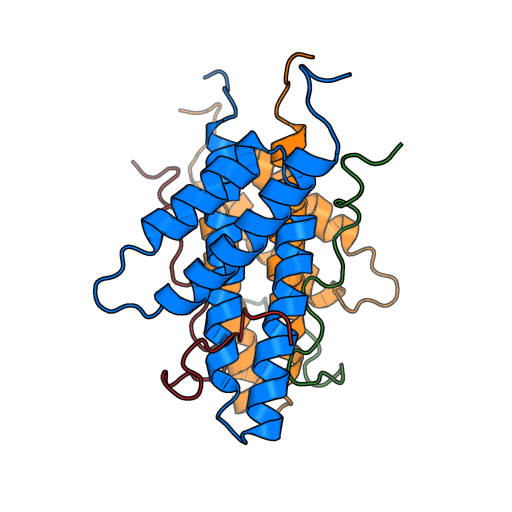1,73,73,0,15,9,1,0,34,12,0,0,3,12,1,2,0,55,0,2,12,48,5,51,183,40,14,114,129,146,197,122,176,86,36,132,18,64,1,54,15,75,116,72,120,30,102,31,64,17,72,7,2,141,52,18,53,68,16,99,117,55,95,99,209,122,175,84,38,131,18,61,1,54,14,74,117,72,122,29,101,32,64,17,72,7,1,140,53,19,54,70,15,98,117,54,92,99,210

Secondary structure (DSSP, 8-state):
-GGG--HHHHHHHHHHHHHHHHHHHHHTT-SS--HHHHHHHHHHHHHHTT--HHHHHHHHHHHHHHHHHHHHHTT--GGGGHHHHHHHHHHHHHHHHHHHHTS----/-GGG--HHHHHHHHHHHHHHHHHHHHHTT-SS--HHHHHHHHHHHHHHTT--HHHHHHHHHHHHHHHHHHHHHTT--GGGGHHHHHHHHHHHHHHHHHHHHTS----/--S------SS-S---TT-S-GGG--S-TTSS--/--S------SS-S---TT-S-GGG--S-TTSS--

GO terms:
  GO:0042802 identical protein binding (F, IPI)
  GO:0005515 protein binding (F, IPI)
  GO:0007623 circadian rhythm (P, TAS)